Protein AF-0000000078793983 (afdb_homodimer)

Foldseek 3Di:
DKKKKFKDADDPVLLVVLVVLCVVLPWFDQDSGMTIDDHDPVSVVVNVVVNVVRGDPVPMDMDMDDDDLVVLVVDDDDDSSRPPVGDDPVNVVVND/DKKKKFKDADDPVLLVVLVVLCVVLPWFDQDSGMTIDDHDPVSVVVNVVVNVVRGDPVPMDMDMDDDDLVVLVVDDDDDSSRPPVGDDPVNVVVND

pLDDT: mean 92.63, std 8.49, range [55.25, 98.62]

Radius of gyration: 15.64 Å; Cα contacts (8 Å, |Δi|>4): 342; chains: 2; bounding box: 33×39×33 Å

Sequence (192 aa):
MIVWVMYDIEKDRARTKAAKICQQAGLYRVQYSVFLGVLEKNEFDTLHLQLEELINEEKDSIYMFPMSKDELQQTVLLGQAFDKDFVTDEVKSLFFMIVWVMYDIEKDRARTKAAKICQQAGLYRVQYSVFLGVLEKNEFDTLHLQLEELINEEKDSIYMFPMSKDELQQTVLLGQAFDKDFVTDEVKSLFF

Organism: Cecembia lonarensis (strain CCUG 58316 / KCTC 22772 / LW9) (NCBI:txid1225176)

InterPro domains:
  IPR019199 Virulence-associated protein D / CRISPR associated protein Cas2 [PF09827] (1-74)
  IPR021127 CRISPR-associated endonuclease Cas2 [MF_01471] (1-87)
  IPR021127 CRISPR-associated endonuclease Cas2 [PTHR34405] (1-84)
  IPR021127 CRISPR-associated endonuclease Cas2 [TIGR01573] (1-82)
  IPR021127 CRISPR-associated endonuclease Cas2 [cd09725] (3-80)

Secondary structure (DSSP, 8-state):
-EEEEEEE-SSHHHHHHHHHHHHHTTPEEEETTEEEEE--HHHHHHHHHHHHHHS-TTT-EEEEEEE-HHHHHH-EEEETTS-TTT--HHHHHHH-/-EEEEEEE-SSHHHHHHHHHHHHHTTPEEEETTEEEEE--HHHHHHHHHHHHHHS-TTT-EEEEEEE-HHHHHH-EEEETTS-TTT--HHHHHHH-

Solvent-accessible surface area (backbone atoms only — not comparable to full-atom values): 10128 Å² total; per-residue (Å²): 86,37,34,38,38,38,51,51,58,82,52,64,71,52,40,53,49,50,53,50,53,44,42,74,66,56,29,41,52,24,34,100,50,32,32,39,34,63,39,52,71,70,54,46,54,49,50,51,53,56,52,59,72,60,52,54,51,88,73,15,26,34,40,36,42,53,42,52,74,69,38,56,71,64,37,45,71,36,49,37,40,64,23,72,91,46,48,47,73,65,56,43,57,75,76,88,86,38,36,36,40,37,50,50,57,81,52,65,70,51,39,53,50,49,53,48,52,43,43,74,67,57,29,42,52,24,34,98,53,31,32,39,35,64,39,52,70,70,54,46,54,50,49,50,54,56,51,59,70,62,52,52,51,90,72,13,24,33,40,35,42,54,44,51,73,69,37,56,71,63,36,45,72,36,49,37,42,64,21,73,92,48,50,46,73,64,56,43,59,76,75,90

Nearest PDB structures (foldseek):
  3exc-assembly1_X-2  TM=9.024E-01  e=1.643E-07  Saccharolobus solfataricus
  2i8e-assembly1_A  TM=8.531E-01  e=2.695E-06  Saccharolobus solfataricus P2
  4qr1-assembly1_A  TM=8.236E-01  e=1.709E-06  Streptococcus pyogenes serotype M1
  5h1p-assembly1_A  TM=8.589E-01  e=8.695E-06  Xanthomonas albilineans GPE PC73
  5g4d-assembly1_A-2  TM=8.221E-01  e=3.638E-05  Thermococcus onnurineus

Structure (mmCIF, N/CA/C/O backbone):
data_AF-0000000078793983-model_v1
#
loop_
_entity.id
_entity.type
_entity.pdbx_description
1 polymer 'CRISPR-associated endoribonuclease Cas2'
#
loop_
_atom_site.group_PDB
_atom_site.id
_atom_site.type_symbol
_atom_site.label_atom_id
_atom_site.label_alt_id
_atom_site.label_comp_id
_atom_site.label_asym_id
_atom_site.label_entity_id
_atom_site.label_seq_id
_atom_site.pdbx_PDB_ins_code
_atom_site.Cartn_x
_atom_site.Cartn_y
_atom_site.Cartn_z
_atom_site.occupancy
_atom_site.B_iso_or_equiv
_atom_site.auth_seq_id
_atom_site.auth_comp_id
_atom_site.auth_asym_id
_atom_site.auth_atom_id
_atom_site.pdbx_PDB_model_num
ATOM 1 N N . MET A 1 1 ? 11.781 13.203 -1.034 1 89.19 1 MET A N 1
ATOM 2 C CA . MET A 1 1 ? 11.508 11.766 -1.038 1 89.19 1 MET A CA 1
ATOM 3 C C . MET A 1 1 ? 10.086 11.484 -1.504 1 89.19 1 MET A C 1
ATOM 5 O O . MET A 1 1 ? 9.148 12.188 -1.123 1 89.19 1 MET A O 1
ATOM 9 N N . ILE A 1 2 ? 9.938 10.453 -2.322 1 92.75 2 ILE A N 1
ATOM 10 C CA . ILE A 1 2 ? 8.609 10.055 -2.768 1 92.75 2 ILE A CA 1
ATOM 11 C C . ILE A 1 2 ? 7.918 9.242 -1.669 1 92.75 2 ILE A C 1
ATOM 13 O O . ILE A 1 2 ? 8.539 8.383 -1.041 1 92.75 2 ILE A O 1
ATOM 17 N N . VAL A 1 3 ? 6.645 9.594 -1.443 1 95.88 3 VAL A N 1
ATOM 18 C CA . VAL A 1 3 ? 5.938 8.914 -0.364 1 95.88 3 VAL A CA 1
ATOM 19 C C . VAL A 1 3 ? 4.566 8.445 -0.856 1 95.88 3 VAL A C 1
ATOM 21 O O . VAL A 1 3 ? 3.846 9.203 -1.511 1 95.88 3 VAL A O 1
ATOM 24 N N . TRP A 1 4 ? 4.234 7.211 -0.58 1 96.62 4 TRP A N 1
ATOM 25 C CA . TRP A 1 4 ? 2.877 6.688 -0.687 1 96.62 4 TRP A CA 1
ATOM 26 C C . TRP A 1 4 ? 2.199 6.648 0.678 1 96.62 4 TRP A C 1
ATOM 28 O O . TRP A 1 4 ? 2.816 6.266 1.675 1 96.62 4 TRP A O 1
ATOM 38 N N . VAL A 1 5 ? 1.01 7.039 0.782 1 98.19 5 VAL A N 1
ATOM 39 C CA . VAL A 1 5 ? 0.171 6.812 1.955 1 98.19 5 VAL A CA 1
ATOM 40 C C . VAL A 1 5 ? -1.073 6.02 1.557 1 98.19 5 VAL A C 1
ATOM 42 O O . VAL A 1 5 ? -1.789 6.402 0.628 1 98.19 5 VAL A O 1
ATOM 45 N N . MET A 1 6 ? -1.27 4.977 2.158 1 98.12 6 MET A N 1
ATOM 46 C CA . MET A 1 6 ? -2.451 4.141 1.975 1 98.12 6 MET A CA 1
ATOM 47 C C . MET A 1 6 ? -3.123 3.846 3.311 1 98.12 6 MET A C 1
ATOM 49 O O . MET A 1 6 ? -2.447 3.607 4.312 1 98.12 6 MET A O 1
ATOM 53 N N . TYR A 1 7 ? -4.426 3.838 3.312 1 98.19 7 TYR A N 1
ATOM 54 C CA . TYR A 1 7 ? -5.051 3.557 4.602 1 98.19 7 TYR A CA 1
ATOM 55 C C . TYR A 1 7 ? -6.391 2.854 4.418 1 98.19 7 TYR A C 1
ATOM 57 O O . TYR A 1 7 ? -6.992 2.922 3.342 1 98.19 7 TYR A O 1
ATOM 65 N N . ASP A 1 8 ? -6.812 2.15 5.375 1 96.44 8 ASP A N 1
ATOM 66 C CA . ASP A 1 8 ? -8.148 1.606 5.598 1 96.44 8 ASP A CA 1
ATOM 67 C C . ASP A 1 8 ? -8.719 2.072 6.938 1 96.44 8 ASP A C 1
ATOM 69 O O . ASP A 1 8 ? -8.375 1.522 7.988 1 96.44 8 ASP A O 1
ATOM 73 N N . ILE A 1 9 ? -9.508 3.09 6.879 1 97.62 9 ILE A N 1
ATOM 74 C CA . ILE A 1 9 ? -10.07 3.727 8.062 1 97.62 9 ILE A CA 1
ATOM 75 C C . ILE A 1 9 ? -11.578 3.514 8.094 1 97.62 9 ILE A C 1
ATOM 77 O O . ILE A 1 9 ? -12.281 3.834 7.133 1 97.62 9 ILE A O 1
ATOM 81 N N . GLU A 1 10 ? -12.109 3.072 9.172 1 96.56 10 GLU A N 1
ATOM 82 C CA . GLU A 1 10 ? -13.492 2.619 9.266 1 96.56 10 GLU A CA 1
ATOM 83 C C . GLU A 1 10 ? -14.461 3.801 9.312 1 96.56 10 GLU A C 1
ATOM 85 O O . GLU A 1 10 ? -15.453 3.832 8.586 1 96.56 10 GLU A O 1
ATOM 90 N N . LYS A 1 11 ? -14.133 4.742 10.195 1 97.44 11 LYS A N 1
ATOM 91 C CA . LYS A 1 11 ? -15.055 5.852 10.414 1 97.44 11 LYS A CA 1
ATOM 92 C C . LYS A 1 11 ? -14.953 6.883 9.297 1 97.44 11 LYS A C 1
ATOM 94 O O . LYS A 1 11 ? -13.867 7.395 9.016 1 97.44 11 LYS A O 1
ATOM 99 N N . ASP A 1 12 ? -16.094 7.273 8.758 1 96.94 12 ASP A N 1
ATOM 100 C CA . ASP A 1 12 ? -16.141 8.18 7.617 1 96.94 12 ASP A CA 1
ATOM 101 C C . ASP A 1 12 ? -15.508 9.523 7.961 1 96.94 12 ASP A C 1
ATOM 103 O O . ASP A 1 12 ? -14.734 10.07 7.168 1 96.94 12 ASP A O 1
ATOM 107 N N . ARG A 1 13 ? -15.852 9.992 9.078 1 97.31 13 ARG A N 1
ATOM 108 C CA . ARG A 1 13 ? -15.32 11.297 9.469 1 97.31 13 ARG A CA 1
ATOM 109 C C . ARG A 1 13 ? -13.797 11.273 9.539 1 97.31 13 ARG A C 1
ATOM 111 O O . ARG A 1 13 ? -13.133 12.188 9.047 1 97.31 13 ARG A O 1
ATOM 118 N N . ALA A 1 14 ? -13.281 10.234 10.141 1 97.56 14 ALA A N 1
ATOM 119 C CA . ALA A 1 14 ? -11.836 10.094 10.25 1 97.56 14 ALA A CA 1
ATOM 120 C C . ALA A 1 14 ? -11.195 9.906 8.875 1 97.56 14 ALA A C 1
ATOM 122 O O . ALA A 1 14 ? -10.125 10.453 8.594 1 97.56 14 ALA A O 1
ATOM 123 N N . ARG A 1 15 ? -11.844 9.164 8.094 1 97.75 15 ARG A N 1
ATOM 124 C CA . ARG A 1 15 ? -11.352 8.898 6.746 1 97.75 15 ARG A CA 1
ATOM 125 C C . ARG A 1 15 ? -11.266 10.188 5.938 1 97.75 15 ARG A C 1
ATOM 127 O O . ARG A 1 15 ? -10.273 10.43 5.242 1 97.75 15 ARG A O 1
ATOM 134 N N . THR A 1 16 ? -12.289 11.008 6.02 1 97.94 16 THR A N 1
ATOM 135 C CA . THR A 1 16 ? -12.32 12.289 5.328 1 97.94 16 THR A CA 1
ATOM 136 C C . THR A 1 16 ? -11.211 13.203 5.844 1 97.94 16 THR A C 1
ATOM 138 O O . THR A 1 16 ? -10.547 13.883 5.059 1 97.94 16 THR A O 1
ATOM 141 N N . LYS A 1 17 ? -11.055 13.234 7.078 1 98.5 17 LYS A N 1
ATOM 142 C CA . LYS A 1 17 ? -10 14.047 7.676 1 98.5 17 LYS A CA 1
ATOM 143 C C . LYS A 1 17 ? -8.617 13.57 7.234 1 98.5 17 LYS A C 1
ATOM 145 O O . LYS A 1 17 ? -7.727 14.383 6.969 1 98.5 17 LYS A O 1
ATOM 150 N N . ALA A 1 18 ? -8.422 12.273 7.203 1 98.62 18 ALA A N 1
ATOM 151 C CA . ALA A 1 18 ? -7.148 11.727 6.734 1 98.62 18 ALA A CA 1
ATOM 152 C C . ALA A 1 18 ? -6.84 12.188 5.312 1 98.62 18 ALA A C 1
ATOM 154 O O . ALA A 1 18 ? -5.707 12.57 5.012 1 98.62 18 ALA A O 1
ATOM 155 N N . ALA A 1 19 ? -7.863 12.172 4.496 1 98.12 19 ALA A N 1
ATOM 156 C CA . ALA A 1 19 ? -7.691 12.625 3.119 1 98.12 19 ALA A CA 1
ATOM 157 C C . ALA A 1 19 ? -7.262 14.086 3.078 1 98.12 19 ALA A C 1
ATOM 159 O O . ALA A 1 19 ? -6.324 14.445 2.357 1 98.12 19 ALA A O 1
ATOM 160 N N . LYS A 1 20 ? -7.875 14.852 3.883 1 98.38 20 LYS A N 1
ATOM 161 C CA . LYS A 1 20 ? -7.551 16.266 3.941 1 98.38 20 LYS A CA 1
ATOM 162 C C . LYS A 1 20 ? -6.121 16.484 4.43 1 98.38 20 LYS A C 1
ATOM 164 O O . LYS A 1 20 ? -5.395 17.328 3.883 1 98.38 20 LYS A O 1
ATOM 169 N N . ILE A 1 21 ? -5.781 15.766 5.414 1 98.5 21 ILE A N 1
ATOM 170 C CA . ILE A 1 21 ? -4.445 15.875 5.984 1 98.5 21 ILE A CA 1
ATOM 171 C C . ILE A 1 21 ? -3.402 15.531 4.922 1 98.5 21 ILE A C 1
ATOM 173 O O . ILE A 1 21 ? -2.391 16.219 4.789 1 98.5 21 ILE A O 1
ATOM 177 N N . CYS A 1 22 ? -3.598 14.469 4.16 1 98.19 22 CYS A N 1
ATOM 178 C CA . CYS A 1 22 ? -2.68 14.078 3.096 1 98.19 22 CYS A CA 1
ATOM 179 C C . CYS A 1 22 ? -2.574 15.164 2.033 1 98.19 22 CYS A C 1
ATOM 181 O O . CYS A 1 22 ? -1.477 15.5 1.587 1 98.19 22 CYS A O 1
ATOM 183 N N . GLN A 1 23 ? -3.689 15.68 1.678 1 96.81 23 GLN A N 1
ATOM 184 C CA . GLN A 1 23 ? -3.709 16.719 0.659 1 96.81 23 GLN A CA 1
ATOM 185 C C . GLN A 1 23 ? -3.008 17.984 1.153 1 96.81 23 GLN A C 1
ATOM 187 O O . GLN A 1 23 ? -2.25 18.609 0.41 1 96.81 23 GLN A O 1
ATOM 192 N N . GLN A 1 24 ? -3.273 18.344 2.359 1 97.38 24 GLN A N 1
ATOM 193 C CA . GLN A 1 24 ? -2.646 19.516 2.945 1 97.38 24 GLN A CA 1
ATOM 194 C C . GLN A 1 24 ? -1.133 19.344 3.035 1 97.38 24 GLN A C 1
ATOM 196 O O . GLN A 1 24 ? -0.387 20.328 2.959 1 97.38 24 GLN A O 1
ATOM 201 N N . ALA A 1 25 ? -0.704 18.125 3.186 1 96.94 25 ALA A N 1
ATOM 202 C CA . ALA A 1 25 ? 0.727 17.828 3.244 1 96.94 25 ALA A CA 1
ATOM 203 C C . ALA A 1 25 ? 1.361 17.922 1.859 1 96.94 25 ALA A C 1
ATOM 205 O O . ALA A 1 25 ? 2.584 17.812 1.723 1 96.94 25 ALA A O 1
ATOM 206 N N . GLY A 1 26 ? 0.57 18.016 0.844 1 94.19 26 GLY A N 1
ATOM 207 C CA . GLY A 1 26 ? 1.082 18.172 -0.509 1 94.19 26 GLY A CA 1
ATOM 208 C C . GLY A 1 26 ? 1.035 16.875 -1.311 1 94.19 26 GLY A C 1
ATOM 209 O O . GLY A 1 26 ? 1.605 16.797 -2.4 1 94.19 26 GLY A O 1
ATOM 210 N N . LEU A 1 27 ? 0.347 15.891 -0.76 1 95.75 27 LEU A N 1
ATOM 211 C CA . LEU A 1 27 ? 0.203 14.648 -1.508 1 95.75 27 LEU A CA 1
ATOM 212 C C . LEU A 1 27 ? -1.012 14.703 -2.428 1 95.75 27 LEU A C 1
ATOM 214 O O . LEU A 1 27 ? -2.004 15.367 -2.113 1 95.75 27 LEU A O 1
ATOM 218 N N . TYR A 1 28 ? -0.884 13.969 -3.477 1 94.56 28 TYR A N 1
ATOM 219 C CA . TYR A 1 28 ? -1.97 13.891 -4.445 1 94.56 28 TYR A CA 1
ATOM 220 C C . TYR A 1 28 ? -2.768 12.602 -4.273 1 94.56 28 TYR A C 1
ATOM 222 O O . TYR A 1 28 ? -2.189 11.531 -4.074 1 94.56 28 TYR A O 1
ATOM 230 N N . ARG A 1 29 ? -4.062 12.805 -4.371 1 94.56 29 ARG A N 1
ATOM 231 C CA . ARG A 1 29 ? -4.922 11.633 -4.285 1 94.56 29 ARG A CA 1
ATOM 232 C C . ARG A 1 29 ? -4.898 10.836 -5.586 1 94.56 29 ARG A C 1
ATOM 234 O O . ARG A 1 29 ? -5.051 11.406 -6.668 1 94.56 29 ARG A O 1
ATOM 241 N N . VAL A 1 30 ? -4.656 9.523 -5.504 1 93.5 30 VAL A N 1
ATOM 242 C CA . VAL A 1 30 ? -4.617 8.727 -6.73 1 93.5 30 VAL A CA 1
ATOM 243 C C . VAL A 1 30 ? -5.727 7.68 -6.703 1 93.5 30 VAL A C 1
ATOM 245 O O . VAL A 1 30 ? -6.066 7.102 -7.738 1 93.5 30 VAL A O 1
ATOM 248 N N . GLN A 1 31 ? -6.195 7.336 -5.535 1 94.31 31 GLN A N 1
ATOM 249 C CA . GLN A 1 31 ? -7.359 6.488 -5.285 1 94.31 31 GLN A CA 1
ATOM 250 C C . GLN A 1 31 ? -8.094 6.922 -4.02 1 94.31 31 GLN A C 1
ATOM 252 O O . GLN A 1 31 ? -7.609 7.781 -3.279 1 94.31 31 GLN A O 1
ATOM 257 N N . TYR A 1 32 ? -9.141 6.418 -3.705 1 93.62 32 TYR A N 1
ATOM 258 C CA . TYR A 1 32 ? -9.977 6.883 -2.6 1 93.62 32 TYR A CA 1
ATOM 259 C C . TYR A 1 32 ? -9.164 6.996 -1.316 1 93.62 32 TYR A C 1
ATOM 261 O O . TYR A 1 32 ? -9.234 8.008 -0.613 1 93.62 32 TYR A O 1
ATOM 269 N N . SER A 1 33 ? -8.336 5.977 -1.018 1 97.06 33 SER A N 1
ATOM 270 C CA . SER A 1 33 ? -7.574 5.973 0.225 1 97.06 33 SER A CA 1
ATOM 271 C C . SER A 1 33 ? -6.078 5.832 -0.045 1 97.06 33 SER A C 1
ATOM 273 O O . SER A 1 33 ? -5.352 5.23 0.751 1 97.06 33 SER A O 1
ATOM 275 N N . VAL A 1 34 ? -5.672 6.289 -1.199 1 96.94 34 VAL A N 1
ATOM 276 C CA . VAL A 1 34 ? -4.27 6.18 -1.58 1 96.94 34 VAL A CA 1
ATOM 277 C C . VAL A 1 34 ? -3.76 7.527 -2.08 1 96.94 34 VAL A C 1
ATOM 279 O O . VAL A 1 34 ? -4.379 8.148 -2.945 1 96.94 34 VAL A O 1
ATOM 282 N N . PHE A 1 35 ? -2.646 7.941 -1.574 1 96.62 35 PHE A N 1
ATOM 283 C CA . PHE A 1 35 ? -2.043 9.227 -1.911 1 96.62 35 PHE A CA 1
ATOM 284 C C . PHE A 1 35 ? -0.566 9.055 -2.248 1 96.62 35 PHE A C 1
ATOM 286 O O . PHE A 1 35 ? 0.086 8.125 -1.766 1 96.62 35 PHE A O 1
ATOM 293 N N . LEU A 1 36 ? -0.12 9.961 -3.055 1 94.69 36 LEU A N 1
ATOM 294 C CA . LEU A 1 36 ? 1.264 9.945 -3.516 1 94.69 36 LEU A CA 1
ATOM 295 C C . LEU A 1 36 ? 1.806 11.367 -3.656 1 94.69 36 LEU A C 1
ATOM 297 O O . LEU A 1 36 ? 1.097 12.266 -4.117 1 94.69 36 LEU A O 1
ATOM 301 N N . GLY A 1 37 ? 3.053 11.508 -3.279 1 93.75 37 GLY A N 1
ATOM 302 C CA . GLY A 1 37 ? 3.689 12.797 -3.479 1 93.75 37 GLY A CA 1
ATOM 303 C C . GLY A 1 37 ? 5.113 12.844 -2.955 1 93.75 37 GLY A C 1
ATOM 304 O O . GLY A 1 37 ? 5.715 11.805 -2.684 1 93.75 37 GLY A O 1
ATOM 305 N N . VAL A 1 38 ? 5.637 14.031 -2.955 1 93.31 38 VAL A N 1
ATOM 306 C CA . VAL A 1 38 ? 7 14.258 -2.484 1 93.31 38 VAL A CA 1
ATOM 307 C C . VAL A 1 38 ? 6.969 15.039 -1.174 1 93.31 38 VAL A C 1
ATOM 309 O O . VAL A 1 38 ? 6.293 16.062 -1.071 1 93.31 38 VAL A O 1
ATOM 312 N N . LEU A 1 39 ? 7.68 14.477 -0.21 1 95.5 39 LEU A N 1
ATOM 313 C CA . LEU A 1 39 ? 7.766 15.133 1.092 1 95.5 39 LEU A CA 1
ATOM 314 C C . LEU A 1 39 ? 9.219 15.234 1.551 1 95.5 39 LEU A C 1
ATOM 316 O O . LEU A 1 39 ? 10.031 14.359 1.249 1 95.5 39 LEU A O 1
ATOM 320 N N . GLU A 1 40 ? 9.438 16.281 2.287 1 95.44 40 GLU A N 1
ATOM 321 C CA . GLU A 1 40 ? 10.672 16.312 3.066 1 95.44 40 GLU A CA 1
ATOM 322 C C . GLU A 1 40 ? 10.547 15.453 4.324 1 95.44 40 GLU A C 1
ATOM 324 O O . GLU A 1 40 ? 9.445 15.117 4.746 1 95.44 40 GLU A O 1
ATOM 329 N N . LYS A 1 41 ? 11.695 15.117 4.898 1 95 41 LYS A N 1
ATOM 330 C CA . LYS A 1 41 ? 11.719 14.242 6.062 1 95 41 LYS A CA 1
ATOM 331 C C . LYS A 1 41 ? 10.859 14.797 7.191 1 95 41 LYS A C 1
ATOM 333 O O . LYS A 1 41 ? 10.078 14.07 7.809 1 95 41 LYS A O 1
ATOM 338 N N . ASN A 1 42 ? 11.016 16.078 7.465 1 96.5 42 ASN A N 1
ATOM 339 C CA . ASN A 1 42 ? 10.234 16.703 8.531 1 96.5 42 ASN A CA 1
ATOM 340 C C . ASN A 1 42 ? 8.742 16.641 8.234 1 96.5 42 ASN A C 1
ATOM 342 O O . ASN A 1 42 ? 7.934 16.438 9.141 1 96.5 42 ASN A O 1
ATOM 346 N N . GLU A 1 43 ? 8.398 16.859 6.992 1 97.38 43 GLU A N 1
ATOM 347 C CA . GLU A 1 43 ? 7.004 16.781 6.574 1 97.38 43 GLU A CA 1
ATOM 348 C C . GLU A 1 43 ? 6.469 15.352 6.703 1 97.38 43 GLU A C 1
ATOM 350 O O . GLU A 1 43 ? 5.324 15.148 7.109 1 97.38 43 GLU A O 1
ATOM 355 N N . PHE A 1 44 ? 7.293 14.438 6.371 1 97.5 44 PHE A N 1
ATOM 356 C CA . PHE A 1 44 ? 6.949 13.031 6.52 1 97.5 44 PHE A CA 1
ATOM 357 C C . PHE A 1 44 ? 6.656 12.695 7.977 1 97.5 44 PHE A C 1
ATOM 359 O O . PHE A 1 44 ? 5.637 12.07 8.281 1 97.5 44 PHE A O 1
ATOM 366 N N . ASP A 1 45 ? 7.527 13.125 8.859 1 97.06 45 ASP A N 1
ATOM 367 C CA . ASP A 1 45 ? 7.367 12.859 10.289 1 97.06 45 ASP A CA 1
ATOM 368 C C . ASP A 1 45 ? 6.105 13.531 10.828 1 97.06 45 ASP A C 1
ATOM 370 O O . ASP A 1 45 ? 5.375 12.945 11.625 1 97.06 45 ASP A O 1
ATOM 374 N N . THR A 1 46 ? 5.871 14.742 10.422 1 97.94 46 THR A N 1
ATOM 375 C CA . THR A 1 46 ? 4.68 15.484 10.836 1 97.94 46 THR A CA 1
ATOM 376 C C . THR A 1 46 ? 3.414 14.773 10.367 1 97.94 46 THR A C 1
ATOM 378 O O . THR A 1 46 ? 2.471 14.602 11.141 1 97.94 46 THR A O 1
ATOM 381 N N . LEU A 1 47 ? 3.418 14.398 9.109 1 98.25 47 LEU A N 1
ATOM 382 C CA . LEU A 1 47 ? 2.283 13.672 8.547 1 98.25 47 LEU A CA 1
ATOM 383 C C . LEU A 1 47 ? 2.016 12.391 9.328 1 98.25 47 LEU A C 1
ATOM 385 O O . LEU A 1 47 ? 0.867 12.086 9.648 1 98.25 47 LEU A O 1
ATOM 389 N N . HIS A 1 48 ? 3.094 11.648 9.594 1 97.88 48 HIS A N 1
ATOM 390 C CA . HIS A 1 48 ? 3.01 10.43 10.391 1 97.88 48 HIS A CA 1
ATOM 391 C C . HIS A 1 48 ? 2.285 10.688 11.711 1 97.88 48 HIS A C 1
ATOM 393 O O . HIS A 1 48 ? 1.327 9.984 12.047 1 97.88 48 HIS A O 1
ATOM 399 N N . LEU A 1 49 ? 2.689 11.688 12.422 1 98 49 LEU A N 1
ATOM 400 C CA . LEU A 1 49 ? 2.121 11.992 13.727 1 98 49 LEU A CA 1
ATOM 401 C C . LEU A 1 49 ? 0.654 12.391 13.602 1 98 49 LEU A C 1
ATOM 403 O O . LEU A 1 49 ? -0.178 11.969 14.406 1 98 49 LEU A O 1
ATOM 407 N N . GLN A 1 50 ? 0.324 13.172 12.648 1 98.31 50 GLN A N 1
ATOM 408 C CA . GLN A 1 50 ? -1.048 13.625 12.438 1 98.31 50 GLN A CA 1
ATOM 409 C C . GLN A 1 50 ? -1.975 12.445 12.148 1 98.31 50 GLN A C 1
ATOM 411 O O . GLN A 1 50 ? -3.072 12.359 12.703 1 98.31 50 GLN A O 1
ATOM 416 N N . LEU A 1 51 ? -1.533 11.57 11.289 1 98.31 51 LEU A N 1
ATOM 417 C CA . LEU A 1 51 ? -2.357 10.422 10.922 1 98.31 51 LEU A CA 1
ATOM 418 C C . LEU A 1 51 ? -2.494 9.453 12.086 1 98.31 51 LEU A C 1
ATOM 420 O O . LEU A 1 51 ? -3.559 8.867 12.289 1 98.31 51 LEU A O 1
ATOM 424 N N . GLU A 1 52 ? -1.424 9.281 12.82 1 97.88 52 GLU A N 1
ATOM 425 C CA . GLU A 1 52 ? -1.441 8.398 13.984 1 97.88 52 GLU A CA 1
ATOM 426 C C . GLU A 1 52 ? -2.477 8.852 15.008 1 97.88 52 GLU A C 1
ATOM 428 O O . GLU A 1 52 ? -3.168 8.031 15.609 1 97.88 52 GLU A O 1
ATOM 433 N N . GLU A 1 53 ? -2.58 10.125 15.164 1 97.62 53 GLU A N 1
ATOM 434 C CA . GLU A 1 53 ? -3.498 10.688 16.156 1 97.62 53 GLU A CA 1
ATOM 435 C C . GLU A 1 53 ? -4.949 10.539 15.703 1 97.62 53 GLU A C 1
ATOM 437 O O . GLU A 1 53 ? -5.863 10.547 16.531 1 97.62 53 GLU A O 1
ATOM 442 N N . LEU A 1 54 ? -5.133 10.359 14.492 1 97.44 54 LEU A N 1
ATOM 443 C CA . LEU A 1 54 ? -6.461 10.406 13.898 1 97.44 54 LEU A CA 1
ATOM 444 C C . LEU A 1 54 ? -7.133 9.039 13.953 1 97.44 54 LEU A C 1
ATOM 446 O O . LEU A 1 54 ? -8.359 8.945 14.055 1 97.44 54 LEU A O 1
ATOM 450 N N . ILE A 1 55 ? -6.398 7.922 13.914 1 96.94 55 ILE A N 1
ATOM 451 C CA . ILE A 1 55 ? -6.969 6.617 13.609 1 96.94 55 ILE A CA 1
ATOM 452 C C . ILE A 1 55 ? -7.258 5.863 14.906 1 96.94 55 ILE A C 1
ATOM 454 O O . ILE A 1 55 ? -6.66 6.148 15.945 1 96.94 55 ILE A O 1
ATOM 458 N N . ASN A 1 56 ? -8.242 4.969 14.906 1 97.19 56 ASN A N 1
ATOM 459 C CA . ASN A 1 56 ? -8.398 3.916 15.898 1 97.19 56 ASN A CA 1
ATOM 460 C C . ASN A 1 56 ? -7.434 2.76 15.648 1 97.19 56 ASN A C 1
ATOM 462 O O . ASN A 1 56 ? -7.645 1.959 14.742 1 97.19 56 ASN A O 1
ATOM 466 N N . GLU A 1 57 ? -6.461 2.645 16.453 1 95 57 GLU A N 1
ATOM 467 C CA . GLU A 1 57 ? -5.355 1.719 16.234 1 95 57 GLU A CA 1
ATOM 468 C C . GLU A 1 57 ? -5.832 0.27 16.266 1 95 57 GLU A C 1
ATOM 470 O O . GLU A 1 57 ? -5.141 -0.63 15.781 1 95 57 GLU A O 1
ATOM 475 N N . GLU A 1 58 ? -6.969 -0.001 16.828 1 94.94 58 GLU A N 1
ATOM 476 C CA . GLU A 1 58 ? -7.48 -1.362 16.953 1 94.94 58 GLU A CA 1
ATOM 477 C C . GLU A 1 58 ? -8.297 -1.752 15.719 1 94.94 58 GLU A C 1
ATOM 479 O O . GLU A 1 58 ? -8.648 -2.922 15.539 1 94.94 58 GLU A O 1
ATOM 484 N N . LYS A 1 59 ? -8.578 -0.754 14.906 1 95.62 59 LYS A N 1
ATOM 485 C CA . LYS A 1 59 ? -9.484 -1.035 13.797 1 95.62 59 LYS A CA 1
ATOM 486 C C . LYS A 1 59 ? -8.891 -0.558 12.469 1 95.62 59 LYS A C 1
ATOM 488 O O . LYS A 1 59 ? -9.141 -1.16 11.422 1 95.62 59 LYS A O 1
ATOM 493 N N . ASP A 1 60 ? -8.18 0.523 12.539 1 97.38 60 ASP A N 1
ATOM 494 C CA . ASP A 1 60 ? -7.723 1.195 11.328 1 97.38 60 ASP A CA 1
ATOM 495 C C . ASP A 1 60 ? -6.277 0.825 11.008 1 97.38 60 ASP A C 1
ATOM 497 O O . ASP A 1 60 ? -5.516 0.438 11.898 1 97.38 60 ASP A O 1
ATOM 501 N N . SER A 1 61 ? -5.926 0.931 9.734 1 97.44 61 SER A N 1
ATOM 502 C CA . SER A 1 61 ? -4.551 0.688 9.305 1 97.44 61 SER A CA 1
ATOM 503 C C . SER A 1 61 ? -4.059 1.787 8.367 1 97.44 61 SER A C 1
ATOM 505 O O . SER A 1 61 ? -4.828 2.309 7.559 1 97.44 61 SER A O 1
ATOM 507 N N . ILE A 1 62 ? -2.787 2.137 8.484 1 98.19 62 ILE A N 1
ATOM 508 C CA . ILE A 1 62 ? -2.131 3.096 7.602 1 98.19 62 ILE A CA 1
ATOM 509 C C . ILE A 1 62 ? -0.751 2.572 7.207 1 98.19 62 ILE A C 1
ATOM 511 O O . ILE A 1 62 ? -0.018 2.043 8.047 1 98.19 62 ILE A O 1
ATOM 515 N N . TYR A 1 63 ? -0.472 2.691 5.984 1 97.88 63 TYR A N 1
ATOM 516 C CA . TYR A 1 63 ? 0.849 2.412 5.43 1 97.88 63 TYR A CA 1
ATOM 517 C C . TYR A 1 63 ? 1.47 3.674 4.84 1 97.88 63 TYR A C 1
ATOM 519 O O . TYR A 1 63 ? 0.841 4.367 4.039 1 97.88 63 TYR A O 1
ATOM 527 N 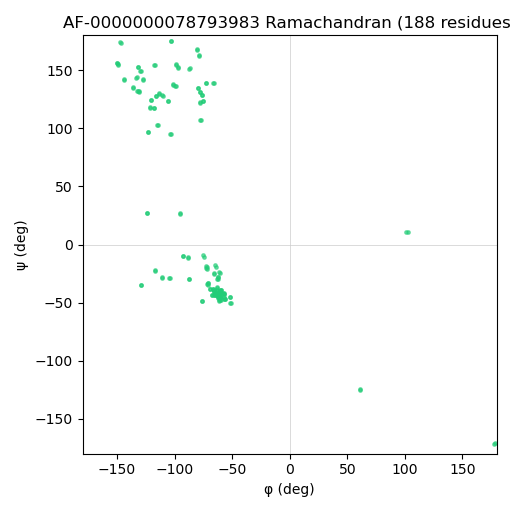N . MET A 1 64 ? 2.658 3.984 5.242 1 98.06 64 MET A N 1
ATOM 528 C CA . MET A 1 64 ? 3.434 5.051 4.617 1 98.06 64 MET A CA 1
ATOM 529 C C . MET A 1 64 ? 4.754 4.52 4.074 1 98.06 64 MET A C 1
ATOM 531 O O . MET A 1 64 ? 5.598 4.047 4.84 1 98.06 64 MET A O 1
ATOM 535 N N . PHE A 1 65 ? 4.891 4.641 2.766 1 96.25 65 PHE A N 1
ATOM 536 C CA . PHE A 1 65 ? 6.039 4.059 2.082 1 96.25 65 PHE A CA 1
ATOM 537 C C . PHE A 1 65 ? 6.914 5.145 1.47 1 96.25 65 PHE A C 1
ATOM 539 O O . PHE A 1 65 ? 6.574 5.711 0.428 1 96.25 65 PHE A O 1
ATOM 546 N N . PRO A 1 66 ? 8.047 5.422 2.16 1 94.69 66 PRO A N 1
ATOM 547 C CA . PRO A 1 66 ? 9.047 6.199 1.416 1 94.69 66 PRO A CA 1
ATOM 548 C C . PRO A 1 66 ? 9.75 5.375 0.342 1 94.69 66 PRO A C 1
ATOM 550 O O . PRO A 1 66 ? 10.023 4.191 0.548 1 94.69 66 PRO A O 1
ATOM 553 N N . MET A 1 67 ? 9.984 5.977 -0.842 1 91.44 67 MET A N 1
ATOM 554 C CA . MET A 1 67 ? 10.656 5.211 -1.889 1 91.44 67 MET A CA 1
ATOM 555 C C . MET A 1 67 ? 11.492 6.125 -2.779 1 91.44 67 MET A C 1
ATOM 557 O O . MET A 1 67 ? 11.211 7.32 -2.883 1 91.44 67 MET A O 1
ATOM 561 N N . SER A 1 68 ? 12.43 5.508 -3.322 1 89.06 68 SER A N 1
ATOM 562 C CA . SER A 1 68 ? 13.242 6.219 -4.305 1 89.06 68 SER A CA 1
ATOM 563 C C . SER A 1 68 ? 12.555 6.258 -5.668 1 89.06 68 SER A C 1
ATOM 565 O O . SER A 1 68 ? 11.562 5.551 -5.891 1 89.06 68 SER A O 1
ATOM 567 N N . LYS A 1 69 ? 13.117 7.102 -6.543 1 86.88 69 LYS A N 1
ATOM 568 C CA . LYS A 1 69 ? 12.617 7.156 -7.91 1 86.88 69 LYS A CA 1
ATOM 569 C C . LYS A 1 69 ? 12.758 5.805 -8.609 1 86.88 69 LYS A C 1
ATOM 571 O O . LYS A 1 69 ? 11.883 5.395 -9.367 1 86.88 69 LYS A O 1
ATOM 576 N N . ASP A 1 70 ? 13.859 5.176 -8.344 1 87.88 70 ASP A N 1
ATOM 577 C CA . ASP A 1 70 ? 14.102 3.863 -8.938 1 87.88 70 ASP A CA 1
ATOM 578 C C . ASP A 1 70 ? 13.039 2.859 -8.492 1 87.88 70 ASP A C 1
ATOM 580 O O . ASP A 1 70 ? 12.523 2.096 -9.312 1 87.88 70 ASP A O 1
ATOM 584 N N . GLU A 1 71 ? 12.734 2.855 -7.254 1 88.69 71 GLU A N 1
ATOM 585 C CA . GLU A 1 71 ? 11.711 1.947 -6.73 1 88.69 71 GLU A CA 1
ATOM 586 C C . GLU A 1 71 ? 10.336 2.279 -7.297 1 88.69 71 GLU A C 1
ATOM 588 O O . GLU A 1 71 ? 9.539 1.38 -7.574 1 88.69 71 GLU A O 1
ATOM 593 N N . LEU A 1 72 ? 10.07 3.547 -7.387 1 89.31 72 LEU A N 1
ATOM 594 C CA . LEU A 1 72 ? 8.812 3.965 -7.992 1 89.31 72 LEU A CA 1
ATOM 595 C C . LEU A 1 72 ? 8.68 3.406 -9.406 1 89.31 72 LEU A C 1
ATOM 597 O O . LEU A 1 72 ? 7.605 2.934 -9.789 1 89.31 72 LEU A O 1
ATOM 601 N N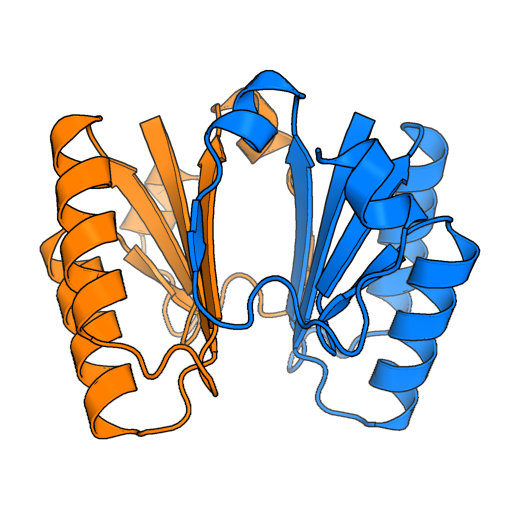 . GLN A 1 73 ? 9.734 3.455 -10.125 1 88.62 73 GLN A N 1
ATOM 602 C CA . GLN A 1 73 ? 9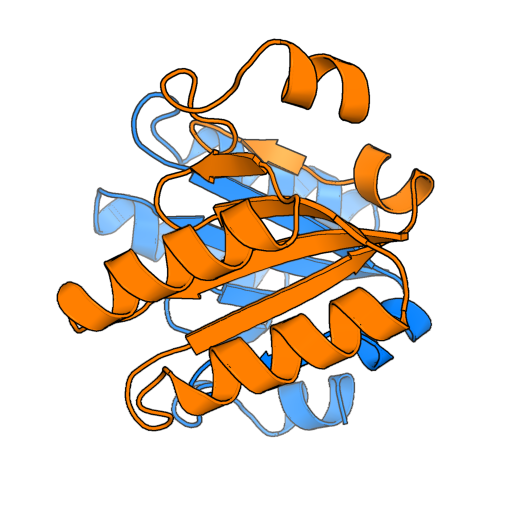.734 2.979 -11.508 1 88.62 73 GLN A CA 1
ATOM 603 C C . GLN A 1 73 ? 9.508 1.471 -11.57 1 88.62 73 GLN A C 1
ATOM 605 O O . GLN A 1 73 ? 9 0.955 -12.57 1 88.62 73 GLN A O 1
ATOM 610 N N . GLN A 1 74 ? 9.852 0.78 -10.492 1 91.69 74 GLN A N 1
ATOM 611 C CA . GLN A 1 74 ? 9.711 -0.671 -10.461 1 91.69 74 GLN A CA 1
ATOM 612 C C . GLN A 1 74 ? 8.367 -1.079 -9.875 1 91.69 74 GLN A C 1
ATOM 614 O O . GLN A 1 74 ? 8.008 -2.258 -9.898 1 91.69 74 GLN A O 1
ATOM 619 N N . THR A 1 75 ? 7.645 -0.156 -9.32 1 94.12 75 THR A N 1
ATOM 620 C CA . THR A 1 75 ? 6.336 -0.43 -8.742 1 94.12 75 THR A CA 1
ATOM 621 C C . THR A 1 75 ? 5.34 -0.834 -9.828 1 94.12 75 THR A C 1
ATOM 623 O O . THR A 1 75 ? 5.336 -0.262 -10.922 1 94.12 75 THR A O 1
ATOM 626 N N . VAL A 1 76 ? 4.543 -1.797 -9.516 1 96.19 76 VAL A N 1
ATOM 627 C CA . VAL A 1 76 ? 3.49 -2.227 -10.43 1 96.19 76 VAL A CA 1
ATOM 628 C C . VAL A 1 76 ? 2.135 -1.746 -9.922 1 96.19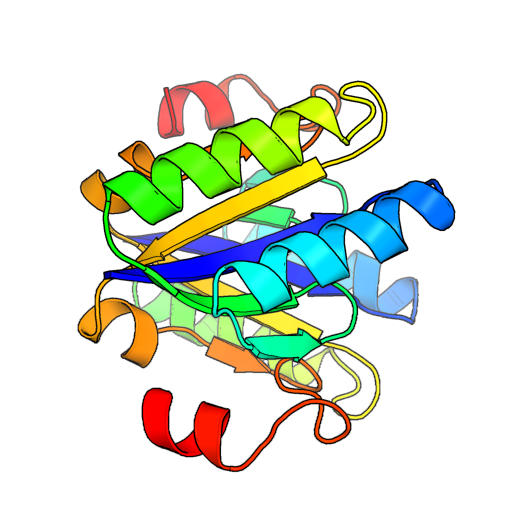 76 VAL A C 1
ATOM 630 O O . VAL A 1 76 ? 1.77 -2.006 -8.773 1 96.19 76 VAL A O 1
ATOM 633 N N . LEU A 1 77 ? 1.486 -1.033 -10.75 1 95.19 77 LEU A N 1
ATOM 634 C CA . LEU A 1 77 ? 0.142 -0.533 -10.484 1 95.19 77 LEU A CA 1
ATOM 635 C C . LEU A 1 77 ? -0.854 -1.097 -11.492 1 95.19 77 LEU A C 1
ATOM 637 O O . LEU A 1 77 ? -0.768 -0.804 -12.688 1 95.19 77 LEU A O 1
ATOM 641 N N . LEU A 1 78 ? -1.762 -1.809 -11.062 1 96.81 78 LEU A N 1
ATOM 642 C CA . LEU A 1 78 ? -2.699 -2.467 -11.969 1 96.81 78 LEU A CA 1
ATOM 643 C C . LEU A 1 78 ? -4.121 -1.969 -11.734 1 96.81 78 LEU A C 1
ATOM 645 O O . LEU A 1 78 ? -4.473 -1.586 -10.609 1 96.81 78 LEU A O 1
ATOM 649 N N . GLY A 1 79 ? -4.969 -2.059 -12.781 1 96.31 79 GLY A N 1
ATOM 650 C CA . GLY A 1 79 ? -6.375 -1.704 -12.68 1 96.31 79 GLY A CA 1
ATOM 651 C C . GLY A 1 79 ? -6.598 -0.251 -12.305 1 96.31 79 GLY A C 1
ATOM 652 O O . GLY A 1 79 ? -6.039 0.65 -12.938 1 96.31 79 GLY A O 1
ATOM 653 N N . GLN A 1 80 ? -7.336 -0.08 -11.25 1 94.62 80 GLN A N 1
ATOM 654 C CA . GLN A 1 80 ? -7.711 1.264 -10.82 1 94.62 80 GLN A CA 1
ATOM 655 C C . GLN A 1 80 ? -6.746 1.791 -9.758 1 94.62 80 GLN A C 1
ATOM 657 O O . GLN A 1 80 ? -7.141 2.566 -8.883 1 94.62 80 GLN A O 1
ATOM 662 N N . ALA A 1 81 ? -5.562 1.298 -9.789 1 92.81 81 ALA A N 1
ATOM 663 C CA . ALA A 1 81 ? -4.574 1.783 -8.828 1 92.81 81 ALA A CA 1
ATOM 664 C C . ALA A 1 81 ? -4.34 3.281 -9 1 92.81 81 ALA A C 1
ATOM 666 O O . ALA A 1 81 ? -4.156 4 -8.008 1 92.81 81 ALA A O 1
ATOM 667 N N . PHE A 1 82 ? -4.285 3.686 -10.219 1 88.19 82 PHE A N 1
ATOM 668 C CA . PHE A 1 82 ? -4.441 5.098 -10.547 1 88.19 82 PHE A CA 1
ATOM 669 C C . PHE A 1 82 ? -5.824 5.367 -11.125 1 88.19 82 PHE A C 1
ATOM 671 O O . PHE A 1 82 ? -6.051 5.156 -12.32 1 88.19 82 PHE A O 1
ATOM 678 N N . ASP A 1 83 ? -6.637 5.758 -10.242 1 88 83 ASP A N 1
ATOM 679 C CA . ASP A 1 83 ? -8.016 6.02 -10.648 1 88 83 ASP A CA 1
ATOM 680 C C . ASP A 1 83 ? -8.117 7.336 -11.414 1 88 83 ASP A C 1
ATOM 682 O O . ASP A 1 83 ? -7.797 8.398 -10.875 1 88 83 ASP A O 1
ATOM 686 N N . LYS A 1 84 ? -8.625 7.262 -12.578 1 82.5 84 LYS A N 1
ATOM 687 C CA . LYS A 1 84 ? -8.695 8.406 -13.477 1 82.5 84 LYS A CA 1
ATOM 688 C C . LYS A 1 84 ? -9.523 9.531 -12.875 1 82.5 84 LYS A C 1
ATOM 690 O O . LYS A 1 84 ? -9.328 10.703 -13.203 1 82.5 84 LYS A O 1
ATOM 695 N N . ASP A 1 85 ? -10.359 9.18 -12.016 1 85.31 85 ASP A N 1
ATOM 696 C CA . ASP A 1 85 ? -11.211 10.195 -11.398 1 85.31 85 ASP A CA 1
ATOM 697 C C . ASP A 1 85 ? -10.414 11.062 -10.43 1 85.31 85 ASP A C 1
ATOM 699 O O . ASP A 1 85 ? -10.844 12.156 -10.07 1 85.31 85 ASP A O 1
ATOM 703 N N . PHE A 1 86 ? -9.258 10.547 -10.023 1 85.69 86 PHE A N 1
ATOM 704 C CA . PHE A 1 86 ? -8.484 11.273 -9.016 1 85.69 86 PHE A CA 1
ATOM 705 C C . PHE A 1 86 ? -7.203 11.836 -9.617 1 85.69 86 PHE A C 1
ATOM 707 O O . PHE A 1 86 ? -6.648 12.812 -9.109 1 85.69 86 PHE A O 1
ATOM 714 N N . VAL A 1 87 ? -6.758 11.148 -10.617 1 80.56 87 VAL A N 1
ATOM 715 C CA . VAL A 1 87 ? -5.426 11.461 -11.117 1 80.56 87 VAL A CA 1
ATOM 716 C C . VAL A 1 87 ? -5.477 12.719 -11.977 1 80.56 87 VAL A C 1
ATOM 718 O O . VAL A 1 87 ? -6.273 12.805 -12.914 1 80.56 87 VAL A O 1
ATOM 721 N N . THR A 1 88 ? -4.68 13.633 -11.531 1 77.56 88 THR A N 1
ATOM 722 C CA . THR A 1 88 ? -4.57 14.898 -12.25 1 77.56 88 THR A CA 1
ATOM 723 C C . THR A 1 88 ? -3.279 14.945 -13.062 1 77.56 88 THR A C 1
ATOM 725 O O . THR A 1 88 ? -2.463 14.023 -12.992 1 77.56 88 THR A O 1
ATOM 728 N N . ASP A 1 89 ? -3.15 16.047 -13.836 1 78.56 89 ASP A N 1
ATOM 729 C CA . ASP A 1 89 ? -1.954 16.234 -14.648 1 78.56 89 ASP A CA 1
ATOM 730 C C . ASP A 1 89 ? -0.706 16.344 -13.781 1 78.56 89 ASP A C 1
ATOM 732 O O . ASP A 1 89 ? 0.381 15.93 -14.188 1 78.56 89 ASP A O 1
ATOM 736 N N . GLU A 1 90 ? -0.889 16.797 -12.648 1 74 90 GLU A N 1
ATOM 737 C CA . GLU A 1 90 ? 0.237 16.938 -11.727 1 74 90 GLU A CA 1
ATOM 738 C C . GLU A 1 90 ? 0.785 15.578 -11.312 1 74 90 GLU A C 1
ATOM 740 O O . GLU A 1 90 ? 2 15.383 -11.258 1 74 90 GLU A O 1
ATOM 745 N N . VAL A 1 91 ? -0.114 14.68 -11.023 1 73.12 91 VAL A N 1
ATOM 746 C CA . VAL A 1 91 ? 0.305 13.344 -10.625 1 73.12 91 VAL A CA 1
ATOM 747 C C . VAL A 1 91 ? 1.055 12.672 -11.773 1 73.12 91 VAL A C 1
ATOM 749 O O . VAL A 1 91 ? 2.094 12.039 -11.562 1 73.12 91 VAL A O 1
ATOM 752 N N . LYS A 1 92 ? 0.554 12.961 -12.906 1 74.69 92 LYS A N 1
ATOM 753 C CA . LYS A 1 92 ? 1.178 12.359 -14.086 1 74.69 92 LYS A CA 1
ATOM 754 C C . LYS A 1 92 ? 2.594 12.891 -14.289 1 74.69 92 LYS A C 1
ATOM 756 O O . LYS A 1 92 ? 3.502 12.133 -14.641 1 74.69 92 LYS A O 1
ATOM 761 N N . SER A 1 93 ? 2.699 14.109 -14.031 1 73.5 93 SER A N 1
ATOM 762 C CA . SER A 1 93 ? 4 14.734 -14.234 1 73.5 93 SER A CA 1
ATOM 763 C C . SER A 1 93 ? 5.012 14.266 -13.195 1 73.5 93 SER A C 1
ATOM 765 O O . SER A 1 93 ? 6.207 14.18 -13.484 1 73.5 93 SER A O 1
ATOM 767 N N . LEU A 1 94 ? 4.539 14.016 -12.062 1 64.62 94 LEU A N 1
ATOM 768 C CA . LEU A 1 94 ? 5.418 13.555 -11 1 64.62 94 LEU A CA 1
ATOM 769 C C . LEU A 1 94 ? 5.879 12.125 -11.25 1 64.62 94 LEU A C 1
ATOM 771 O O . LEU A 1 94 ? 7.016 11.766 -10.938 1 64.62 94 LEU A O 1
ATOM 775 N N . PHE A 1 95 ? 4.934 11.32 -11.875 1 62.38 95 PHE A N 1
ATOM 776 C CA . PHE A 1 95 ? 5.195 9.891 -11.969 1 62.38 95 PHE A CA 1
ATOM 777 C C . PHE A 1 95 ? 5.609 9.5 -13.383 1 62.38 95 PHE A C 1
ATOM 779 O O . PHE A 1 95 ? 6.27 8.484 -13.586 1 62.38 95 PHE A O 1
ATOM 786 N N . PHE A 1 96 ? 5.062 10.344 -14.273 1 55.47 96 PHE A N 1
ATOM 787 C CA . PHE A 1 96 ? 5.32 9.977 -15.656 1 55.47 96 PHE A CA 1
ATOM 788 C C . PHE A 1 96 ? 6.082 11.086 -16.375 1 55.47 96 PHE A C 1
ATOM 790 O O . PHE A 1 96 ? 5.988 12.258 -16 1 55.47 96 PHE A O 1
ATOM 797 N N . MET B 1 1 ? 14.562 -9.625 -3.242 1 89.12 1 MET B N 1
ATOM 798 C CA . MET B 1 1 ? 13.945 -8.312 -3.098 1 89.12 1 MET B CA 1
ATOM 799 C C . MET B 1 1 ? 12.695 -8.391 -2.232 1 89.12 1 MET B C 1
ATOM 801 O O . MET B 1 1 ? 11.898 -9.32 -2.367 1 89.12 1 MET B O 1
ATOM 805 N N . ILE B 1 2 ? 12.516 -7.395 -1.367 1 92.69 2 ILE B N 1
ATOM 806 C CA . ILE B 1 2 ? 11.312 -7.336 -0.543 1 92.69 2 ILE B CA 1
ATOM 807 C C . ILE B 1 2 ? 10.148 -6.781 -1.363 1 92.69 2 ILE B C 1
ATOM 809 O O . ILE B 1 2 ? 10.32 -5.812 -2.109 1 92.69 2 ILE B O 1
ATOM 813 N N . VAL B 1 3 ? 9 -7.457 -1.234 1 95.81 3 VAL B N 1
ATOM 814 C CA . VAL B 1 3 ? 7.863 -7.027 -2.039 1 95.81 3 VAL B CA 1
ATOM 815 C C . VAL B 1 3 ? 6.621 -6.922 -1.158 1 95.81 3 VAL B C 1
ATOM 817 O O . VAL B 1 3 ? 6.34 -7.812 -0.356 1 95.81 3 VAL B O 1
ATOM 820 N N . TRP B 1 4 ? 5.914 -5.828 -1.272 1 96.62 4 TRP B N 1
ATOM 821 C CA . TRP B 1 4 ? 4.559 -5.676 -0.759 1 96.62 4 TRP B CA 1
ATOM 822 C C . TRP B 1 4 ? 3.529 -5.867 -1.869 1 96.62 4 TRP B C 1
ATOM 824 O O . TRP B 1 4 ? 3.713 -5.371 -2.984 1 96.62 4 TRP B O 1
ATOM 834 N N . VAL B 1 5 ? 2.504 -6.559 -1.646 1 98.19 5 VAL B N 1
ATOM 835 C CA . VAL B 1 5 ? 1.335 -6.609 -2.52 1 98.19 5 VAL B CA 1
ATOM 836 C C . VAL B 1 5 ? 0.096 -6.156 -1.75 1 98.19 5 VAL B C 1
ATOM 838 O O . VAL B 1 5 ? -0.198 -6.676 -0.672 1 98.19 5 VAL B O 1
ATOM 841 N N . MET B 1 6 ? -0.536 -5.23 -2.232 1 98.12 6 MET B N 1
ATOM 842 C CA . MET B 1 6 ? -1.791 -4.727 -1.685 1 98.12 6 MET B CA 1
ATOM 843 C C . MET B 1 6 ? -2.869 -4.668 -2.76 1 98.12 6 MET B C 1
ATOM 845 O O . MET B 1 6 ? -2.594 -4.297 -3.902 1 98.12 6 MET B O 1
ATOM 849 N N . TYR B 1 7 ? -4.082 -4.988 -2.389 1 98.19 7 TYR B N 1
ATOM 850 C CA . TYR B 1 7 ? -5.094 -4.93 -3.436 1 98.19 7 TYR B CA 1
ATOM 851 C C . TYR B 1 7 ? -6.461 -4.59 -2.852 1 98.19 7 TYR B C 1
ATOM 853 O O . TYR B 1 7 ? -6.695 -4.773 -1.654 1 98.19 7 TYR B O 1
ATOM 861 N N . ASP B 1 8 ? -7.305 -4.066 -3.621 1 96.38 8 ASP B N 1
ATOM 862 C CA . ASP B 1 8 ? -8.742 -3.893 -3.436 1 96.38 8 ASP B CA 1
ATOM 863 C C . ASP B 1 8 ? -9.523 -4.547 -4.574 1 96.38 8 ASP B C 1
ATOM 865 O O . ASP B 1 8 ? -9.656 -3.971 -5.652 1 96.38 8 ASP B O 1
ATOM 869 N N . ILE B 1 9 ? -9.969 -5.734 -4.332 1 97.62 9 ILE B N 1
ATOM 870 C CA . ILE B 1 9 ? -10.656 -6.543 -5.328 1 97.62 9 ILE B CA 1
ATOM 871 C C . ILE B 1 9 ? -12.117 -6.734 -4.922 1 97.62 9 ILE B C 1
ATOM 873 O O . ILE B 1 9 ? -12.406 -7.184 -3.809 1 97.62 9 ILE B O 1
ATOM 877 N N . GLU B 1 10 ? -13.031 -6.484 -5.781 1 96.56 10 GLU B N 1
ATOM 878 C CA . GLU B 1 10 ? -14.453 -6.41 -5.457 1 96.56 10 GLU B CA 1
ATOM 879 C C . GLU B 1 10 ? -15.047 -7.805 -5.273 1 96.56 10 GLU B C 1
ATOM 881 O O . GLU B 1 10 ? -15.75 -8.062 -4.293 1 96.56 10 GLU B O 1
ATOM 886 N N . LYS B 1 11 ? -14.75 -8.664 -6.246 1 97.44 11 LYS B N 1
ATOM 887 C CA . LYS B 1 11 ? -15.375 -9.984 -6.23 1 97.44 11 LYS B CA 1
ATOM 888 C C . LYS B 1 11 ? -14.695 -10.906 -5.223 1 97.44 11 LYS B C 1
ATOM 890 O O . LYS B 1 11 ? -13.477 -11.109 -5.285 1 97.44 11 LYS B O 1
ATOM 895 N N . ASP B 1 12 ? -15.492 -11.562 -4.402 1 96.94 12 ASP B N 1
ATOM 896 C CA . ASP B 1 12 ? -14.977 -12.406 -3.332 1 96.94 12 ASP B CA 1
ATOM 897 C C . ASP B 1 12 ? -14.141 -13.555 -3.895 1 96.94 12 ASP B C 1
ATOM 899 O O . ASP B 1 12 ? -13.062 -13.844 -3.379 1 96.94 12 ASP B O 1
ATOM 903 N N . ARG B 1 13 ? -14.648 -14.148 -4.883 1 97.31 13 ARG B N 1
ATOM 904 C CA . ARG B 1 13 ? -13.93 -15.281 -5.453 1 97.31 13 ARG B CA 1
ATOM 905 C C . ARG B 1 13 ? -12.555 -14.859 -5.961 1 97.31 13 ARG B C 1
ATOM 907 O O . ARG B 1 13 ? -11.562 -15.547 -5.715 1 97.31 13 ARG B O 1
ATOM 914 N N . ALA B 1 14 ? -12.523 -13.742 -6.637 1 97.56 14 ALA B N 1
ATOM 915 C CA . ALA B 1 14 ? -11.25 -13.227 -7.148 1 97.56 14 ALA B CA 1
ATOM 916 C C . ALA B 1 14 ? -10.32 -12.828 -6.008 1 97.56 14 ALA B C 1
ATOM 918 O O . ALA B 1 14 ? -9.109 -13.07 -6.07 1 97.56 14 ALA B O 1
ATOM 919 N N . ARG B 1 15 ? -10.891 -12.258 -5.055 1 97.75 15 ARG B N 1
ATOM 920 C CA . ARG B 1 15 ? -10.117 -11.828 -3.893 1 97.75 15 ARG B CA 1
ATOM 921 C C . ARG B 1 15 ? -9.469 -13.016 -3.193 1 97.75 15 ARG B C 1
ATOM 923 O O . ARG B 1 15 ? -8.297 -12.961 -2.816 1 97.75 15 ARG B O 1
ATOM 930 N N . THR B 1 16 ? -10.227 -14.07 -3.012 1 97.94 16 THR B N 1
ATOM 931 C CA . THR B 1 16 ? -9.719 -15.297 -2.395 1 97.94 16 THR B CA 1
ATOM 932 C C . THR B 1 16 ? -8.609 -15.906 -3.24 1 97.94 16 THR B C 1
ATOM 934 O O . THR B 1 16 ? -7.594 -16.359 -2.707 1 97.94 16 THR B O 1
ATOM 937 N N . LYS B 1 17 ? -8.805 -15.938 -4.473 1 98.5 17 LYS B N 1
ATOM 938 C CA . LYS B 1 17 ? -7.789 -16.469 -5.379 1 98.5 17 LYS B CA 1
ATOM 939 C C . LYS B 1 17 ? -6.516 -15.633 -5.332 1 98.5 17 LYS B C 1
ATOM 941 O O . LYS B 1 17 ? -5.406 -16.172 -5.363 1 98.5 17 LYS B O 1
A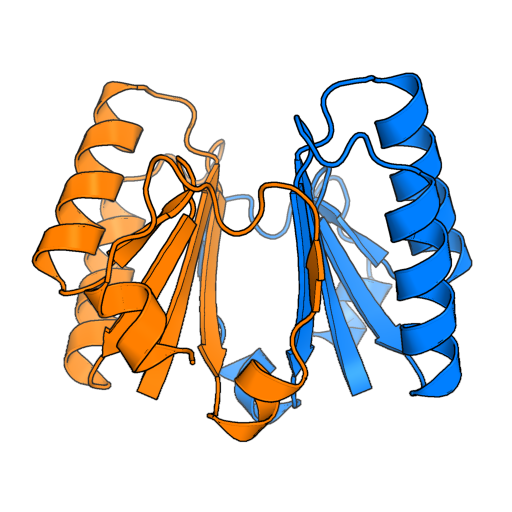TOM 946 N N . ALA B 1 18 ? -6.664 -14.328 -5.309 1 98.62 18 ALA B N 1
ATOM 947 C CA . ALA B 1 18 ? -5.504 -13.453 -5.199 1 98.62 18 ALA B CA 1
ATOM 948 C C . ALA B 1 18 ? -4.691 -13.766 -3.945 1 98.62 18 ALA B C 1
ATOM 950 O O . ALA B 1 18 ? -3.459 -13.828 -3.994 1 98.62 18 ALA B O 1
ATOM 951 N N . ALA B 1 19 ? -5.395 -13.984 -2.865 1 98.06 19 ALA B N 1
ATOM 952 C CA . ALA B 1 19 ? -4.723 -14.328 -1.615 1 98.06 19 ALA B CA 1
ATOM 953 C C . ALA B 1 19 ? -3.93 -15.625 -1.758 1 98.06 19 ALA B C 1
ATOM 955 O O . ALA B 1 19 ? -2.77 -15.695 -1.349 1 98.06 19 ALA B O 1
ATOM 956 N N . LYS B 1 20 ? -4.531 -16.547 -2.385 1 98.38 20 LYS B N 1
ATOM 957 C CA . LYS B 1 20 ? -3.877 -17.828 -2.59 1 98.38 20 LYS B CA 1
ATOM 958 C C . LYS B 1 20 ? -2.641 -17.688 -3.473 1 98.38 20 LYS B C 1
ATOM 960 O O . LYS B 1 20 ? -1.597 -18.281 -3.189 1 98.38 20 LYS B O 1
ATOM 965 N N . ILE B 1 21 ? -2.797 -16.938 -4.484 1 98.5 21 ILE B N 1
ATOM 966 C CA . ILE B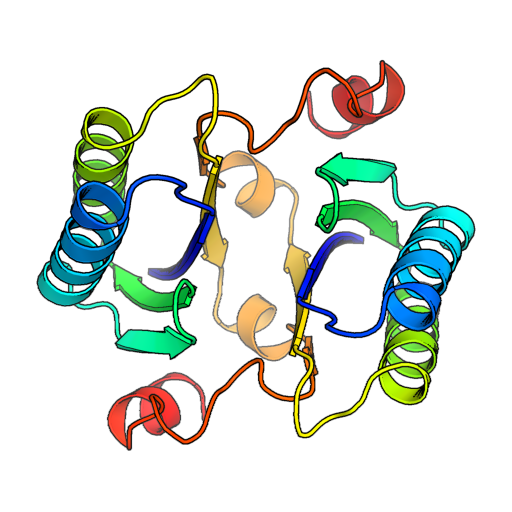 1 21 ? -1.696 -16.703 -5.414 1 98.5 21 ILE B CA 1
ATOM 967 C C . ILE B 1 21 ? -0.524 -16.062 -4.68 1 98.5 21 ILE B C 1
ATOM 969 O O . ILE B 1 21 ? 0.628 -16.453 -4.867 1 98.5 21 ILE B O 1
ATOM 973 N N . CYS B 1 22 ? -0.763 -15.078 -3.85 1 98.19 22 CYS B N 1
ATOM 974 C CA . CYS B 1 22 ? 0.282 -14.414 -3.078 1 98.19 22 CYS B CA 1
ATOM 975 C C . CYS B 1 22 ? 0.967 -15.391 -2.133 1 98.19 22 CYS B C 1
ATOM 977 O O . CYS B 1 22 ? 2.195 -15.406 -2.031 1 98.19 22 CYS B O 1
ATOM 979 N N . GLN B 1 23 ? 0.164 -16.172 -1.491 1 96.75 23 GLN B N 1
ATOM 980 C CA . GLN B 1 23 ? 0.713 -17.141 -0.554 1 96.75 23 GLN B CA 1
ATOM 981 C C . GLN B 1 23 ? 1.548 -18.188 -1.278 1 96.75 23 GLN B C 1
ATOM 983 O O . GLN B 1 23 ? 2.625 -18.562 -0.811 1 96.75 23 GLN B O 1
ATOM 988 N N . GLN B 1 24 ? 1.057 -18.641 -2.373 1 97.38 24 GLN B N 1
ATOM 989 C CA . GLN B 1 24 ? 1.775 -19.641 -3.16 1 97.38 24 GLN B CA 1
ATOM 990 C C . GLN B 1 24 ? 3.102 -19.078 -3.674 1 97.38 24 GLN B C 1
ATOM 992 O O . GLN B 1 24 ? 4.062 -19.828 -3.859 1 97.38 24 GLN B O 1
ATOM 997 N N . ALA B 1 25 ? 3.137 -17.797 -3.885 1 96.94 25 ALA B N 1
ATOM 998 C CA . ALA B 1 25 ? 4.363 -17.141 -4.336 1 96.94 25 ALA B CA 1
ATOM 999 C C . ALA B 1 25 ? 5.363 -17 -3.193 1 96.94 25 ALA B C 1
ATOM 1001 O O . ALA B 1 25 ? 6.5 -16.562 -3.404 1 96.94 25 ALA B O 1
ATOM 1002 N N . GLY B 1 26 ? 4.953 -17.281 -2 1 94.12 26 GLY B N 1
ATOM 1003 C CA . GLY B 1 26 ? 5.852 -17.25 -0.856 1 94.12 26 GLY B CA 1
ATOM 1004 C C . GLY B 1 26 ? 5.699 -15.984 -0.023 1 94.12 26 GLY B C 1
ATOM 1005 O O . GLY B 1 26 ? 6.512 -15.719 0.865 1 94.12 26 GLY B O 1
ATOM 1006 N N . LEU B 1 27 ? 4.656 -15.227 -0.32 1 95.62 27 LEU B N 1
ATOM 1007 C CA . LEU B 1 27 ? 4.414 -14.03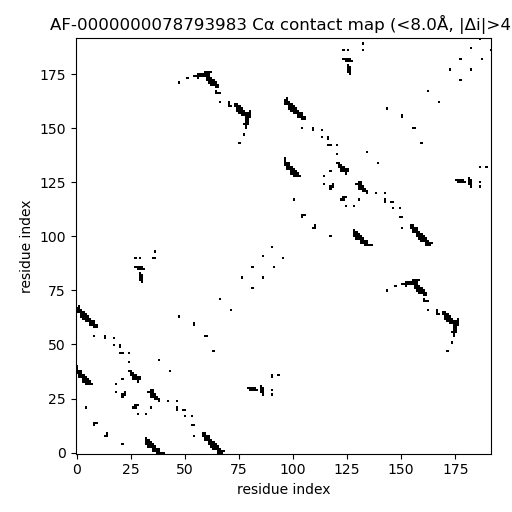9 0.482 1 95.62 27 LEU B CA 1
ATOM 1008 C C . LEU B 1 27 ? 3.576 -14.367 1.712 1 95.62 27 LEU B C 1
ATOM 1010 O O . LEU B 1 27 ? 2.744 -15.273 1.675 1 95.62 27 LEU B O 1
ATOM 1014 N N . TYR B 1 28 ? 3.801 -13.578 2.711 1 94.38 28 TYR B N 1
ATOM 1015 C CA . TYR B 1 28 ? 3.061 -13.742 3.955 1 94.38 28 TYR B CA 1
ATOM 1016 C C . TYR B 1 28 ? 1.936 -12.719 4.062 1 94.38 28 TYR B C 1
ATOM 1018 O O . TYR B 1 28 ? 2.123 -11.539 3.736 1 94.38 28 TYR B O 1
ATOM 1026 N N . ARG B 1 29 ? 0.82 -13.25 4.512 1 94.44 29 ARG B N 1
ATOM 1027 C CA . ARG B 1 29 ? -0.307 -12.344 4.719 1 94.44 29 ARG B CA 1
ATOM 1028 C C . ARG B 1 29 ? -0.122 -11.523 5.992 1 94.44 29 ARG B C 1
ATOM 1030 O O . ARG B 1 29 ? 0.185 -12.07 7.051 1 94.44 29 ARG B O 1
ATOM 1037 N N . VAL B 1 30 ? -0.259 -10.195 5.891 1 93.31 30 VAL B N 1
ATOM 1038 C CA . VAL B 1 30 ? -0.08 -9.375 7.082 1 93.31 30 VAL B CA 1
ATOM 1039 C C . VAL B 1 30 ? -1.385 -8.648 7.414 1 93.31 30 VAL B C 1
ATOM 1041 O O . VAL B 1 30 ? -1.553 -8.141 8.523 1 93.31 30 VAL B O 1
ATOM 1044 N N . GLN B 1 31 ? -2.252 -8.492 6.449 1 94.19 31 GLN B N 1
ATOM 1045 C CA . GLN B 1 31 ? -3.615 -7.988 6.578 1 94.19 31 GLN B CA 1
ATOM 1046 C C . GLN B 1 31 ? -4.547 -8.648 5.562 1 94.19 31 GLN B C 1
ATOM 1048 O O . GLN B 1 31 ? -4.09 -9.383 4.684 1 94.19 31 GLN B O 1
ATOM 1053 N N . TYR B 1 32 ? -5.738 -8.445 5.582 1 93.62 32 TYR B N 1
ATOM 1054 C CA . TYR B 1 32 ? -6.703 -9.148 4.75 1 93.62 32 TYR B CA 1
ATOM 1055 C C . TYR B 1 32 ? -6.293 -9.102 3.281 1 93.62 32 TYR B C 1
ATOM 1057 O O . TYR B 1 32 ? -6.301 -10.125 2.594 1 93.62 32 TYR B O 1
ATOM 1065 N N . SER B 1 33 ? -5.879 -7.918 2.801 1 97.06 33 SER B N 1
ATOM 1066 C CA . SER B 1 33 ? -5.535 -7.766 1.391 1 97.06 33 SER B CA 1
ATOM 1067 C C . SER B 1 33 ? -4.117 -7.234 1.223 1 97.06 33 SER B C 1
ATOM 1069 O O . SER B 1 33 ? -3.83 -6.504 0.27 1 97.06 33 SER B O 1
ATOM 1071 N N . VAL B 1 34 ? -3.293 -7.523 2.193 1 96.81 34 VAL B N 1
ATOM 1072 C CA . VAL B 1 34 ? -1.92 -7.031 2.154 1 96.81 34 VAL B CA 1
ATOM 1073 C C . VAL B 1 34 ? -0.954 -8.18 2.434 1 96.81 34 VAL B C 1
ATOM 1075 O O . VAL B 1 34 ? -1.112 -8.914 3.416 1 96.81 34 VAL B O 1
ATOM 1078 N N . PHE B 1 35 ? 0.045 -8.305 1.621 1 96.5 35 PHE B N 1
ATOM 1079 C CA . PHE B 1 35 ? 1.034 -9.367 1.722 1 96.5 35 PHE B CA 1
ATOM 1080 C C . PHE B 1 35 ? 2.447 -8.805 1.626 1 96.5 35 PHE B C 1
ATOM 1082 O O . PHE B 1 35 ? 2.664 -7.762 1.011 1 96.5 35 PHE B O 1
ATOM 1089 N N . LEU B 1 36 ? 3.334 -9.531 2.232 1 94.62 36 LEU B N 1
ATOM 1090 C CA . LEU B 1 36 ? 4.738 -9.141 2.273 1 94.62 36 LEU B CA 1
ATOM 1091 C C . LEU B 1 36 ? 5.648 -10.359 2.199 1 94.62 36 LEU B C 1
ATOM 1093 O O . LEU B 1 36 ? 5.363 -11.391 2.809 1 94.62 36 LEU B O 1
ATOM 1097 N N . GLY B 1 37 ? 6.738 -10.172 1.484 1 93.62 37 GLY B N 1
ATOM 1098 C CA . GLY B 1 37 ? 7.723 -11.242 1.441 1 93.62 37 GLY B CA 1
ATOM 1099 C C . GLY B 1 37 ? 8.898 -10.938 0.53 1 93.62 37 GLY B C 1
ATOM 1100 O O . GLY B 1 37 ? 9.094 -9.789 0.133 1 93.62 37 GLY B O 1
ATOM 1101 N N . VAL B 1 38 ? 9.695 -11.938 0.343 1 93.25 38 VAL B N 1
ATOM 1102 C CA . VAL B 1 38 ? 10.875 -11.82 -0.51 1 93.25 38 VAL B CA 1
ATOM 1103 C C . VAL B 1 38 ? 10.672 -12.641 -1.784 1 93.25 38 VAL B C 1
ATOM 1105 O O . VAL B 1 38 ? 10.297 -13.812 -1.725 1 93.25 38 VAL B O 1
ATOM 1108 N N . LEU B 1 39 ? 10.883 -11.953 -2.891 1 95.5 39 LEU B N 1
ATOM 1109 C CA . LEU B 1 39 ? 10.758 -12.617 -4.184 1 95.5 39 LEU B CA 1
ATOM 1110 C C . LEU B 1 39 ? 11.992 -12.359 -5.047 1 95.5 39 LEU B C 1
ATOM 1112 O O . LEU B 1 39 ? 12.602 -11.289 -4.961 1 95.5 39 LEU B O 1
ATOM 1116 N N . GLU B 1 40 ? 12.258 -13.328 -5.852 1 95.44 40 GLU B N 1
ATOM 1117 C CA . GLU B 1 40 ? 13.18 -13.07 -6.953 1 95.44 40 GLU B CA 1
ATOM 1118 C C . GLU B 1 40 ? 12.484 -12.328 -8.094 1 95.44 40 GLU B C 1
ATOM 1120 O O . GLU B 1 40 ? 11.25 -12.305 -8.164 1 95.44 40 GLU B O 1
ATOM 1125 N N . LYS B 1 41 ? 13.297 -11.734 -8.977 1 94.88 41 LYS B N 1
ATOM 1126 C CA . LYS B 1 41 ? 12.75 -10.922 -10.062 1 94.88 41 LYS B CA 1
ATOM 1127 C C . LYS B 1 41 ? 11.781 -11.734 -10.914 1 94.88 41 LYS B C 1
ATOM 1129 O O . LYS B 1 41 ? 10.695 -11.25 -11.25 1 94.88 41 LYS B O 1
ATOM 1134 N N . ASN B 1 42 ? 12.18 -12.945 -11.258 1 96.38 42 ASN B N 1
ATOM 1135 C CA . ASN B 1 42 ? 11.312 -13.781 -12.078 1 96.38 42 ASN B CA 1
ATOM 1136 C C . ASN B 1 42 ? 10.008 -14.109 -11.359 1 96.38 42 ASN B C 1
ATOM 1138 O O . ASN B 1 42 ? 8.945 -14.156 -11.992 1 96.38 42 ASN B O 1
ATOM 1142 N N . GLU B 1 43 ? 10.094 -14.359 -10.094 1 97.38 43 GLU B N 1
ATOM 1143 C CA . GLU B 1 43 ? 8.906 -14.625 -9.289 1 97.38 43 GLU B CA 1
ATOM 1144 C C . GLU B 1 43 ? 8.008 -13.398 -9.211 1 97.38 43 GLU B C 1
ATOM 1146 O O . GLU B 1 43 ? 6.781 -13.516 -9.258 1 97.38 43 GLU B O 1
ATOM 1151 N N . PHE B 1 44 ? 8.625 -12.281 -9.086 1 97.5 44 PHE B N 1
ATOM 1152 C CA . PHE B 1 44 ? 7.902 -11.016 -9.078 1 97.5 44 PHE B CA 1
ATOM 1153 C C . PHE B 1 44 ? 7.129 -10.82 -10.375 1 97.5 44 PHE B C 1
ATOM 1155 O O . PHE B 1 44 ? 5.938 -10.492 -10.352 1 97.5 44 PHE B O 1
ATOM 1162 N N . ASP B 1 45 ? 7.785 -11.047 -11.492 1 97 45 ASP B N 1
ATOM 1163 C CA . ASP B 1 45 ? 7.16 -10.898 -12.797 1 97 45 ASP B CA 1
ATOM 1164 C C . ASP B 1 45 ? 6.016 -11.891 -12.984 1 97 45 ASP B C 1
ATOM 1166 O O . ASP B 1 45 ? 4.961 -11.547 -13.508 1 97 45 ASP B O 1
ATOM 1170 N N . THR B 1 46 ? 6.227 -13.102 -12.578 1 97.88 46 THR B N 1
ATOM 1171 C CA . THR B 1 46 ? 5.203 -14.133 -12.656 1 97.88 46 THR B CA 1
ATOM 1172 C C . THR B 1 46 ? 3.984 -13.758 -11.82 1 97.88 46 THR B C 1
ATOM 1174 O O . THR B 1 46 ? 2.848 -13.867 -12.281 1 97.88 46 THR B O 1
ATOM 1177 N N . LEU B 1 47 ? 4.254 -13.359 -10.602 1 98.25 47 LEU B N 1
ATOM 1178 C CA . LEU B 1 47 ? 3.178 -12.93 -9.711 1 98.25 47 LEU B CA 1
ATOM 1179 C C . LEU B 1 47 ? 2.373 -11.797 -10.336 1 98.25 47 LEU B C 1
ATOM 1181 O O . LEU B 1 47 ? 1.142 -11.812 -10.305 1 98.25 47 LEU B O 1
ATOM 1185 N N . HIS B 1 48 ? 3.1 -10.797 -10.867 1 97.88 48 HIS B N 1
ATOM 1186 C CA . HIS B 1 48 ? 2.477 -9.68 -11.562 1 97.88 48 HIS B CA 1
ATOM 1187 C C . HIS B 1 48 ? 1.498 -10.172 -12.625 1 97.88 48 HIS B C 1
ATOM 1189 O O . HIS B 1 48 ? 0.337 -9.758 -12.648 1 97.88 48 HIS B O 1
ATOM 1195 N N . LEU B 1 49 ? 1.93 -11.062 -13.461 1 98 49 LEU B N 1
ATOM 1196 C CA . LEU B 1 49 ? 1.111 -11.555 -14.562 1 98 49 LEU B CA 1
ATOM 1197 C C . LEU B 1 49 ? -0.102 -12.32 -14.039 1 98 49 LEU B C 1
ATOM 1199 O O . LEU B 1 49 ? -1.211 -12.156 -14.555 1 98 49 LEU B O 1
ATOM 1203 N N . GLN B 1 50 ? 0.075 -13.117 -13.055 1 98.31 50 GLN B N 1
ATOM 1204 C CA . GLN B 1 50 ? -1.012 -13.898 -12.477 1 98.31 50 GLN B CA 1
ATOM 1205 C C . GLN B 1 50 ? -2.092 -12.992 -11.891 1 98.31 50 GLN B C 1
ATOM 1207 O O . GLN B 1 50 ? -3.283 -13.219 -12.109 1 98.31 50 GLN B O 1
ATOM 1212 N N . LEU B 1 51 ? -1.662 -12 -11.156 1 98.31 51 LEU B N 1
ATOM 1213 C CA . LEU B 1 51 ? -2.615 -11.102 -10.523 1 98.31 51 LEU B CA 1
ATOM 1214 C C . LEU B 1 51 ? -3.328 -10.242 -11.57 1 98.31 51 LEU B C 1
ATOM 1216 O O . LEU B 1 51 ? -4.52 -9.961 -11.43 1 98.31 51 LEU B O 1
ATOM 1220 N N . GLU B 1 52 ? -2.602 -9.828 -12.57 1 97.88 52 GLU B N 1
ATOM 1221 C CA . GLU B 1 52 ? -3.182 -9.023 -13.641 1 97.88 52 GLU B CA 1
ATOM 1222 C C . GLU B 1 52 ? -4.309 -9.773 -14.344 1 97.88 52 GLU B C 1
ATOM 1224 O O . GLU B 1 52 ? -5.336 -9.188 -14.688 1 97.88 52 GLU B O 1
ATOM 1229 N N . GLU B 1 53 ? -4.125 -11.023 -14.523 1 97.56 53 GLU B N 1
ATOM 1230 C CA . GLU B 1 53 ? -5.105 -11.852 -15.227 1 97.56 53 GLU B CA 1
ATOM 1231 C C . GLU B 1 53 ? -6.348 -12.07 -14.375 1 97.56 53 GLU B C 1
ATOM 1233 O O . GLU B 1 53 ? -7.43 -12.352 -14.898 1 97.56 53 GLU B O 1
ATOM 1238 N N . LEU B 1 54 ? -6.219 -11.906 -13.148 1 97.44 54 LEU B N 1
ATOM 1239 C CA . LEU B 1 54 ? -7.258 -12.281 -12.195 1 97.44 54 LEU B CA 1
ATOM 1240 C C . LEU B 1 54 ? -8.25 -11.133 -12 1 97.44 54 LEU B C 1
ATOM 1242 O O . LEU B 1 54 ? -9.438 -11.375 -11.75 1 97.44 54 LEU B O 1
ATOM 1246 N N . ILE B 1 55 ? -7.855 -9.867 -12.133 1 96.94 55 ILE B N 1
ATOM 1247 C CA . ILE B 1 55 ? -8.641 -8.742 -11.633 1 96.94 55 ILE B CA 1
ATOM 1248 C C . ILE B 1 55 ? -9.469 -8.148 -12.758 1 96.94 55 ILE B C 1
ATOM 1250 O O . ILE B 1 55 ? -9.141 -8.305 -13.938 1 96.94 55 ILE B O 1
ATOM 1254 N N . ASN B 1 56 ? -10.609 -7.535 -12.438 1 97.12 56 ASN B N 1
ATOM 1255 C CA . ASN B 1 56 ? -11.312 -6.602 -13.312 1 97.12 56 ASN B CA 1
ATOM 1256 C C . ASN B 1 56 ? -10.656 -5.223 -13.305 1 97.12 56 ASN B C 1
ATOM 1258 O O . ASN B 1 56 ? -10.812 -4.465 -12.344 1 97.12 56 ASN B O 1
ATOM 1262 N N . GLU B 1 57 ? -10.008 -4.895 -14.352 1 95 57 GLU B N 1
ATOM 1263 C CA . GLU B 1 57 ? -9.164 -3.703 -14.406 1 95 57 GLU B CA 1
ATOM 1264 C C . GLU B 1 57 ? -10 -2.434 -14.266 1 95 57 GLU B C 1
ATOM 1266 O O . GLU B 1 57 ? -9.461 -1.363 -13.969 1 95 57 GLU B O 1
ATOM 1271 N N . GLU B 1 58 ? -11.281 -2.49 -14.469 1 94.94 58 GLU B N 1
ATOM 1272 C CA . GLU B 1 58 ? -12.148 -1.318 -14.383 1 94.94 58 GLU B CA 1
ATOM 1273 C C . GLU B 1 58 ? -12.648 -1.102 -12.961 1 94.94 58 GLU B C 1
ATOM 1275 O O . GLU B 1 58 ? -13.227 -0.058 -12.656 1 94.94 58 GLU B O 1
ATOM 1280 N N . LYS B 1 59 ? -12.422 -2.107 -12.148 1 95.56 59 LYS B N 1
ATOM 1281 C CA . LYS B 1 59 ? -13.016 -2.023 -10.812 1 95.56 59 LYS B CA 1
ATOM 1282 C C . LYS B 1 59 ? -11.969 -2.277 -9.727 1 95.56 59 LYS B C 1
ATOM 1284 O O . LYS B 1 59 ? -12.062 -1.725 -8.633 1 95.56 59 LYS B O 1
ATOM 1289 N N . ASP B 1 60 ? -11.047 -3.141 -10.031 1 97.44 60 ASP B N 1
ATOM 1290 C CA . ASP B 1 60 ? -10.102 -3.621 -9.023 1 97.44 60 ASP B CA 1
ATOM 1291 C C . ASP B 1 60 ? -8.773 -2.879 -9.125 1 97.44 60 ASP B C 1
ATOM 1293 O O . ASP B 1 60 ? -8.43 -2.35 -10.18 1 97.44 60 ASP B O 1
ATOM 1297 N N . SER B 1 61 ? -8.055 -2.83 -8.008 1 97.38 61 SER B N 1
ATOM 1298 C CA . SER B 1 61 ? -6.727 -2.225 -7.98 1 97.38 61 SER B CA 1
ATOM 1299 C C . SER B 1 61 ? -5.723 -3.121 -7.266 1 97.38 61 SER B C 1
ATOM 1301 O O . SER B 1 61 ? -6.066 -3.791 -6.289 1 97.38 61 SER B O 1
ATOM 1303 N N . ILE B 1 62 ? -4.488 -3.129 -7.758 1 98.19 62 ILE B N 1
ATOM 1304 C CA . ILE B 1 62 ? -3.381 -3.848 -7.133 1 98.19 62 ILE B CA 1
ATOM 1305 C C . ILE B 1 62 ? -2.133 -2.969 -7.129 1 98.19 62 ILE B C 1
ATOM 1307 O O . ILE B 1 62 ? -1.831 -2.301 -8.125 1 98.19 62 ILE B O 1
ATOM 1311 N N . TYR B 1 63 ? -1.494 -2.955 -6.031 1 97.88 63 TYR B N 1
ATOM 1312 C CA . TYR B 1 63 ? -0.192 -2.318 -5.867 1 97.88 63 TYR B CA 1
ATOM 1313 C C . TYR B 1 63 ? 0.879 -3.348 -5.531 1 97.88 63 TYR B C 1
ATOM 1315 O O . TYR B 1 63 ? 0.711 -4.148 -4.609 1 97.88 63 TYR B O 1
ATOM 1323 N N . MET B 1 64 ? 1.944 -3.359 -6.262 1 98.06 64 MET B N 1
ATOM 1324 C CA . MET B 1 64 ? 3.117 -4.164 -5.93 1 98.06 64 MET B CA 1
ATOM 1325 C C . MET B 1 64 ? 4.352 -3.281 -5.766 1 98.06 64 MET B C 1
ATOM 1327 O O . MET B 1 64 ? 4.785 -2.635 -6.723 1 98.06 64 MET B O 1
ATOM 1331 N N . PHE B 1 65 ? 4.879 -3.307 -4.555 1 96.12 65 PHE B N 1
ATOM 1332 C CA . PHE B 1 65 ? 5.98 -2.416 -4.207 1 96.12 65 PHE B CA 1
ATOM 1333 C C . PHE B 1 65 ? 7.25 -3.209 -3.912 1 96.12 65 PHE B C 1
ATOM 1335 O O . PHE B 1 65 ? 7.383 -3.797 -2.838 1 96.12 65 PHE B O 1
ATOM 1342 N N . PRO B 1 66 ? 8.172 -3.215 -4.902 1 94.62 66 PRO B N 1
ATOM 1343 C CA . PRO B 1 66 ? 9.508 -3.668 -4.508 1 94.62 66 PRO B CA 1
ATOM 1344 C C . PRO B 1 66 ? 10.25 -2.645 -3.648 1 94.62 66 PRO B C 1
ATOM 1346 O O . PRO B 1 66 ? 10.125 -1.438 -3.879 1 94.62 66 PRO B O 1
ATOM 1349 N N . MET B 1 67 ? 10.961 -3.115 -2.605 1 91.5 67 MET B N 1
ATOM 1350 C CA . MET B 1 67 ? 11.68 -2.158 -1.77 1 91.5 67 MET B CA 1
ATOM 1351 C C . MET B 1 67 ? 12.945 -2.785 -1.19 1 91.5 67 MET B C 1
ATOM 1353 O O . MET B 1 67 ? 13.031 -4.004 -1.051 1 91.5 67 MET B O 1
ATOM 1357 N N . SER B 1 68 ? 13.797 -1.908 -0.913 1 89.12 68 SER B N 1
ATOM 1358 C CA . SER B 1 68 ? 15.016 -2.34 -0.234 1 89.12 68 SER B CA 1
ATOM 1359 C C . SER B 1 68 ? 14.789 -2.506 1.264 1 89.12 68 SER B C 1
ATOM 1361 O O . SER B 1 68 ? 13.758 -2.076 1.79 1 89.12 68 SER B O 1
ATOM 1363 N N . LYS B 1 69 ? 15.781 -3.148 1.904 1 87 69 LYS B N 1
ATOM 1364 C CA . LYS B 1 69 ? 15.719 -3.281 3.357 1 87 69 LYS B CA 1
ATOM 1365 C C . LYS B 1 69 ? 15.703 -1.913 4.035 1 87 69 LYS B C 1
ATOM 1367 O O . LYS B 1 69 ? 15.008 -1.719 5.031 1 87 69 LYS B O 1
ATOM 1372 N N . ASP B 1 70 ? 16.469 -1.021 3.49 1 87.94 70 ASP B N 1
ATOM 1373 C CA . ASP B 1 70 ? 16.516 0.33 4.039 1 87.94 70 ASP B CA 1
ATOM 1374 C C . ASP B 1 70 ? 15.156 1.003 3.959 1 87.94 70 ASP B C 1
ATOM 1376 O O . ASP B 1 70 ? 14.711 1.632 4.922 1 87.94 70 ASP B O 1
ATOM 1380 N N . GLU B 1 71 ? 14.5 0.873 2.861 1 88.81 71 GLU B N 1
ATOM 1381 C CA . GLU B 1 71 ? 13.172 1.46 2.691 1 88.81 71 GLU B CA 1
ATOM 1382 C C . GLU B 1 71 ? 12.156 0.797 3.613 1 88.81 71 GLU B C 1
ATOM 1384 O O . GLU B 1 71 ? 11.266 1.465 4.145 1 88.81 71 GLU B O 1
ATOM 1389 N N . LEU B 1 72 ? 12.281 -0.49 3.725 1 89.5 72 LEU B N 1
ATOM 1390 C CA . LEU B 1 72 ? 11.406 -1.203 4.648 1 89.5 72 LEU B CA 1
ATOM 1391 C C . LEU B 1 72 ? 11.539 -0.647 6.062 1 89.5 72 LEU B C 1
ATOM 1393 O O . LEU B 1 72 ? 10.539 -0.462 6.758 1 89.5 72 LEU B O 1
ATOM 1397 N N . GLN B 1 73 ? 12.734 -0.379 6.449 1 88.75 73 GLN B N 1
ATOM 1398 C CA . GLN B 1 73 ? 13.008 0.129 7.789 1 88.75 73 GLN B CA 1
ATOM 1399 C C . GLN B 1 73 ? 12.414 1.524 7.977 1 88.75 73 GLN B C 1
ATOM 1401 O O . GLN B 1 73 ? 12.109 1.93 9.102 1 88.75 73 GLN B O 1
ATOM 1406 N N . GLN B 1 74 ? 12.242 2.246 6.875 1 91.94 74 GLN B N 1
ATOM 1407 C CA . GLN B 1 74 ? 11.719 3.607 6.941 1 91.94 74 GLN B CA 1
ATOM 1408 C C . GLN B 1 74 ? 10.203 3.623 6.785 1 91.94 74 GLN B C 1
ATOM 1410 O O . GLN B 1 74 ? 9.57 4.668 6.949 1 91.94 74 GLN B O 1
ATOM 1415 N N . THR B 1 75 ? 9.625 2.518 6.426 1 94.31 75 THR B N 1
ATOM 1416 C CA . THR B 1 75 ? 8.18 2.414 6.254 1 94.31 75 THR B CA 1
ATOM 1417 C C . THR B 1 75 ? 7.465 2.582 7.59 1 94.31 75 THR B C 1
ATOM 1419 O O . THR B 1 75 ? 7.922 2.072 8.617 1 94.31 75 THR B O 1
ATOM 1422 N N . VAL B 1 76 ? 6.395 3.283 7.559 1 96.31 76 VAL B N 1
ATOM 1423 C CA . VAL B 1 76 ? 5.57 3.457 8.75 1 96.31 76 VAL B CA 1
ATOM 1424 C C . VAL B 1 76 ? 4.301 2.615 8.625 1 96.31 76 VAL B C 1
ATOM 1426 O O . VAL B 1 76 ? 3.57 2.723 7.641 1 96.31 76 VAL B O 1
ATOM 1429 N N . LEU B 1 77 ? 4.129 1.796 9.57 1 95.31 77 LEU B N 1
ATOM 1430 C CA . LEU B 1 77 ? 2.947 0.948 9.68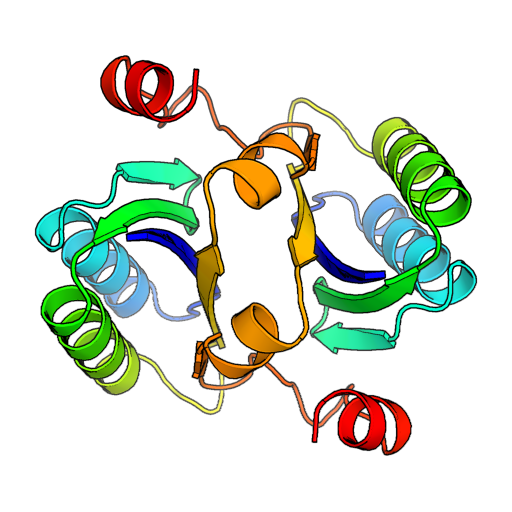 1 95.31 77 LEU B CA 1
ATOM 1431 C C . LEU B 1 77 ? 2.168 1.269 10.953 1 95.31 77 LEU B C 1
ATOM 1433 O O . LEU B 1 77 ? 2.664 1.053 12.062 1 95.31 77 LEU B O 1
ATOM 1437 N N . LEU B 1 78 ? 1.019 1.7 10.836 1 96.94 78 LEU B N 1
ATOM 1438 C CA . LEU B 1 78 ? 0.241 2.125 11.992 1 96.94 78 LEU B CA 1
ATOM 1439 C C . LEU B 1 78 ? -1.01 1.266 12.156 1 96.94 78 LEU B C 1
ATOM 1441 O O . LEU B 1 78 ? -1.555 0.767 11.164 1 96.94 78 LEU B O 1
ATOM 1445 N N . GLY B 1 79 ? -1.516 1.171 13.398 1 96.31 79 GLY B N 1
ATOM 1446 C CA . GLY B 1 79 ? -2.748 0.457 13.688 1 96.31 79 GLY B CA 1
ATOM 1447 C C . GLY B 1 79 ? -2.682 -1.018 13.336 1 96.31 79 GLY B C 1
ATOM 1448 O O . GLY B 1 79 ? -1.752 -1.716 13.75 1 96.31 79 GLY B O 1
ATOM 1449 N N . GLN B 1 80 ? -3.611 -1.415 12.539 1 94.69 80 GLN B N 1
ATOM 1450 C CA . GLN B 1 80 ? -3.729 -2.824 12.18 1 94.69 80 GLN B CA 1
ATOM 1451 C C . GLN B 1 80 ? -3.01 -3.117 10.859 1 94.69 80 GLN B C 1
ATOM 1453 O O . GLN B 1 80 ? -3.426 -3.996 10.102 1 94.69 80 GLN B O 1
ATOM 1458 N N . ALA B 1 81 ? -2.025 -2.336 10.578 1 92.88 81 ALA B N 1
ATOM 1459 C CA . ALA B 1 81 ? -1.259 -2.584 9.359 1 92.88 81 ALA B CA 1
ATOM 1460 C C . ALA B 1 81 ? -0.603 -3.961 9.398 1 92.88 81 ALA B C 1
ATOM 1462 O O . ALA B 1 81 ? -0.528 -4.645 8.375 1 92.88 81 ALA B O 1
ATOM 1463 N N . PHE B 1 82 ? -0.093 -4.289 10.523 1 88.25 82 PHE B N 1
ATOM 1464 C CA . PHE B 1 82 ? 0.215 -5.68 10.828 1 88.25 82 PHE B CA 1
ATOM 1465 C C . PHE B 1 82 ? -0.832 -6.273 11.766 1 88.25 82 PHE B C 1
ATOM 1467 O O . PHE B 1 82 ? -0.765 -6.082 12.984 1 88.25 82 PHE B O 1
ATOM 1474 N N . ASP B 1 83 ? -1.722 -6.891 11.125 1 88.06 83 ASP B N 1
ATOM 1475 C CA . ASP B 1 83 ? -2.816 -7.48 11.891 1 88.06 83 ASP B CA 1
ATOM 1476 C C . ASP B 1 83 ? -2.361 -8.742 12.617 1 88.06 83 ASP B C 1
ATOM 1478 O O . ASP B 1 83 ? -1.929 -9.711 11.984 1 88.06 83 ASP B O 1
ATOM 1482 N N . LYS B 1 84 ? -2.533 -8.75 13.875 1 82.19 84 LYS B N 1
ATOM 1483 C CA . LYS B 1 84 ? -2.053 -9.828 14.727 1 82.19 84 LYS B CA 1
ATOM 1484 C C . LYS B 1 84 ? -2.693 -11.164 14.352 1 82.19 84 LYS B C 1
ATOM 1486 O O . LYS B 1 84 ? -2.113 -12.227 14.586 1 82.19 84 LYS B O 1
ATOM 1491 N N . ASP B 1 85 ? -3.797 -11.07 13.766 1 84.75 85 ASP B N 1
ATOM 1492 C CA . ASP B 1 85 ? -4.492 -12.289 13.375 1 84.75 85 ASP B CA 1
ATOM 1493 C C . ASP B 1 85 ? -3.793 -12.969 12.203 1 84.75 85 ASP B C 1
ATOM 1495 O O . ASP B 1 85 ? -4.008 -14.156 11.945 1 84.75 85 ASP B O 1
ATOM 1499 N N . PHE B 1 86 ? -2.973 -12.195 11.508 1 85.25 86 PHE B N 1
ATOM 1500 C CA . PHE B 1 86 ? -2.355 -12.742 10.305 1 85.25 86 PHE B CA 1
ATOM 1501 C C . PHE B 1 86 ? -0.857 -12.93 10.508 1 85.25 86 PHE B C 1
ATOM 1503 O O . PHE B 1 86 ? -0.235 -13.75 9.828 1 85.25 86 PHE B O 1
ATOM 1510 N N . VAL B 1 87 ? -0.342 -12.102 11.352 1 79.75 87 VAL B N 1
ATOM 1511 C CA . VAL B 1 87 ? 1.113 -12.047 11.445 1 79.75 87 VAL B CA 1
ATOM 1512 C C . VAL B 1 87 ? 1.627 -13.227 12.266 1 79.75 87 VAL B C 1
ATOM 1514 O O . VAL B 1 87 ? 1.176 -13.453 13.391 1 79.75 87 VAL B O 1
ATOM 1517 N N . THR B 1 88 ? 2.459 -13.945 11.594 1 76.5 88 THR B N 1
ATOM 1518 C CA . THR B 1 88 ? 3.088 -15.094 12.234 1 76.5 88 THR B CA 1
ATOM 1519 C C . THR B 1 88 ? 4.527 -14.773 12.625 1 76.5 88 THR B C 1
ATOM 1521 O O . THR B 1 88 ? 5.031 -13.688 12.336 1 76.5 88 THR B O 1
ATOM 1524 N N . ASP B 1 89 ? 5.141 -15.766 13.312 1 77.56 89 ASP B N 1
ATOM 1525 C CA . ASP B 1 89 ? 6.527 -15.609 13.742 1 77.56 89 ASP B CA 1
ATOM 1526 C C . ASP B 1 89 ? 7.457 -15.453 12.539 1 77.56 89 ASP B C 1
ATOM 1528 O O . ASP B 1 89 ? 8.477 -14.758 12.617 1 77.56 89 ASP B O 1
ATOM 1532 N N . GLU B 1 90 ? 7.082 -15.984 11.508 1 72.69 90 GLU B N 1
ATOM 1533 C CA . GLU B 1 90 ? 7.895 -15.898 10.297 1 72.69 90 GLU B CA 1
ATOM 1534 C C . GLU B 1 90 ? 7.949 -14.469 9.766 1 72.69 90 GLU B C 1
ATOM 1536 O O . GLU B 1 90 ? 9.008 -13.992 9.359 1 72.69 90 GLU B O 1
ATOM 1541 N N . VAL B 1 91 ? 6.812 -13.828 9.766 1 72.12 91 VAL B N 1
ATOM 1542 C CA . VAL B 1 91 ? 6.758 -12.453 9.289 1 72.12 91 VAL B CA 1
ATOM 1543 C C . VAL B 1 91 ? 7.613 -11.562 10.188 1 72.12 91 VAL B C 1
ATOM 1545 O O . VAL B 1 91 ? 8.359 -10.711 9.695 1 72.12 91 VAL B O 1
ATOM 1548 N N . LYS B 1 92 ? 7.539 -11.922 11.422 1 73.38 92 LYS B N 1
ATOM 1549 C CA . LYS B 1 92 ? 8.305 -11.125 12.383 1 73.38 92 LYS B CA 1
ATOM 1550 C C . LYS B 1 92 ? 9.805 -11.281 12.156 1 73.38 92 LYS B C 1
ATOM 1552 O O . LYS B 1 92 ? 10.555 -10.305 12.25 1 73.38 92 LYS B O 1
ATOM 1557 N N . SER B 1 93 ? 10.133 -12.438 11.844 1 72 93 SER B N 1
ATOM 1558 C CA . SER B 1 93 ? 11.555 -12.711 11.648 1 72 93 SER B CA 1
ATOM 1559 C C . SER B 1 93 ? 12.07 -12.062 10.367 1 72 93 SER B C 1
ATOM 1561 O O . SER B 1 93 ? 13.234 -11.672 10.297 1 72 93 SER B O 1
ATOM 1563 N N . LEU B 1 94 ? 11.242 -12 9.422 1 63.62 94 LEU B N 1
ATOM 1564 C CA . LEU B 1 94 ? 11.633 -11.383 8.156 1 63.62 94 LEU B CA 1
ATOM 1565 C C . LEU B 1 94 ? 11.781 -9.875 8.305 1 63.62 94 LEU B C 1
ATOM 1567 O O . LEU B 1 94 ? 12.648 -9.266 7.672 1 63.62 94 LEU B O 1
ATOM 1571 N N . PHE B 1 95 ? 10.875 -9.312 9.195 1 61.88 95 PHE B N 1
ATOM 1572 C CA . PHE B 1 95 ? 10.789 -7.855 9.234 1 61.88 95 PHE B CA 1
ATOM 1573 C C . PHE B 1 95 ? 11.5 -7.305 10.469 1 61.88 95 PHE B C 1
ATOM 1575 O O . PHE B 1 95 ? 11.914 -6.141 10.484 1 61.88 95 PHE B O 1
ATOM 1582 N N . PHE B 1 96 ? 11.469 -8.203 11.477 1 55.25 96 PHE B N 1
ATOM 1583 C CA . PHE B 1 96 ? 12.039 -7.715 12.727 1 55.25 96 PHE B CA 1
ATOM 1584 C C . PHE B 1 96 ? 13.234 -8.562 13.148 1 55.25 96 PHE B C 1
ATOM 1586 O O . PHE B 1 96 ? 13.328 -9.742 12.789 1 55.25 96 PHE B O 1
#